Protein AF-A0A4U6M1U7-F1 (afdb_monomer)

Foldseek 3Di:
DDDDDDDDDDDDDDDDDDDDDDDDDDDDDDDPDDDDDDPDDDDDDDDDDDDDDDDDDDDDDDDDDDPDPDDDDDDDDDDPPDPDDDDPPPPDDFDWDPPDPPDIDTPPDDVCVVPVLQDWDWDAQDADPVHNFQFLLNVLQRLCPPSPAEADDQPDPVSVCNRRHTFDPCLNGDDTDRSLVNNDVSSDPQWDWDADPVRRYIYIDGDDPPDD

Secondary structure (DSSP, 8-state):
-------------PPPPP----------------------PPP----------------------------------PPP---------PPPPPPEEEEETTEEEE-SPPHHHH-GGGSEE----PPBTTB---BHHHHHHHHHTTTT-EEPP--SHHHHHHHHSBPPGGGTT--SEEHHHHHHHHH-TTEEEEEETTTTEEEEEEPP----

Radius of gyration: 31.39 Å; Cα contacts (8 Å, |Δi|>4): 159; chains: 1; bounding box: 65×72×81 Å

Mean predicted aligned error: 19.96 Å

pLDDT: mean 71.85, std 22.91, range [35.31, 97.75]

Solvent-accessible surface area (backbone atoms only — not comparable to full-atom values): 14831 Å² total; per-residue (Å²): 133,90,80,91,80,80,86,79,85,82,85,82,81,80,83,86,80,87,84,90,85,84,91,83,90,87,81,92,78,91,74,90,76,83,80,82,79,80,84,80,76,89,77,86,80,82,84,78,82,83,77,85,73,89,76,88,87,80,91,78,89,80,88,76,90,75,84,79,80,78,80,81,78,75,85,72,84,73,76,77,83,71,85,73,70,89,66,82,76,73,79,74,84,78,56,66,44,76,82,47,102,87,38,76,44,70,69,69,80,54,67,45,76,79,38,53,53,63,33,72,52,64,62,74,67,78,76,44,97,90,44,85,70,55,27,34,41,57,50,49,54,60,68,33,58,93,60,79,47,44,73,54,80,66,83,48,71,68,47,43,50,55,33,64,33,74,51,58,75,79,66,36,62,43,67,78,34,32,39,54,55,49,48,37,61,71,54,36,83,67,32,37,75,46,75,41,81,88,81,31,27,42,41,75,43,77,36,82,81,76,86,125

Sequence (212 aa):
MHGNRKICVTLSVFAIRRMSGHLSVAGEFQFTAAFIVVFSHPVPVLICRRRVFMTPFNIWPVAAVLLLSACISKPQPVPAVTTASAASATPAPTEVVHTARYTLVSLTPEDTLRYPLRQITSHNLVISKKTPVITRGDALHTWLSGTGYGLCLPVTDDMRQFMGSPLPDNQRSSGPLRISDALQLIAGSAWQMSTDEVTRTVCFQHSPQTLS

Structure (mmCIF, N/CA/C/O backbone):
data_AF-A0A4U6M1U7-F1
#
_entry.id   AF-A0A4U6M1U7-F1
#
loop_
_atom_site.group_PDB
_atom_site.id
_atom_site.type_symbol
_atom_site.label_atom_id
_atom_site.label_alt_id
_atom_site.label_comp_id
_atom_site.label_asym_id
_atom_site.label_entity_id
_atom_site.label_seq_id
_atom_site.pdbx_PDB_ins_code
_atom_site.Cartn_x
_atom_site.Cartn_y
_atom_site.Cartn_z
_atom_site.occupancy
_atom_site.B_iso_or_equiv
_atom_site.auth_seq_id
_atom_site.auth_comp_id
_atom_site.auth_asym_id
_atom_site.auth_atom_id
_atom_site.pdbx_PDB_model_num
ATOM 1 N N . MET A 1 1 ? 0.673 48.265 -38.100 1.00 37.69 1 MET A N 1
ATOM 2 C CA . MET A 1 1 ? 0.354 47.121 -38.979 1.00 37.69 1 MET A CA 1
ATOM 3 C C . MET A 1 1 ? 0.898 45.847 -38.351 1.00 37.69 1 MET A C 1
ATOM 5 O O . MET A 1 1 ? 2.046 45.876 -37.945 1.00 37.69 1 MET A O 1
ATOM 9 N N . HIS A 1 2 ? 0.079 44.785 -38.322 1.00 36.16 2 HIS A N 1
ATOM 10 C CA . HIS A 1 2 ? 0.409 43.383 -37.988 1.00 36.16 2 HIS A CA 1
ATOM 11 C C . HIS A 1 2 ? 0.870 43.102 -36.540 1.00 36.16 2 HIS A C 1
ATOM 13 O O . HIS A 1 2 ? 1.875 43.616 -36.089 1.00 36.16 2 HIS A O 1
ATOM 19 N N . GLY A 1 3 ? 0.230 42.259 -35.732 1.00 37.88 3 GLY A N 1
ATOM 20 C CA . GLY A 1 3 ? -0.853 41.306 -35.962 1.00 37.88 3 GLY A CA 1
ATOM 21 C C . GLY A 1 3 ? -0.784 40.249 -34.854 1.00 37.88 3 GLY A C 1
ATOM 22 O O . GLY A 1 3 ? 0.033 39.336 -34.924 1.00 37.88 3 GLY A O 1
ATOM 23 N N . ASN A 1 4 ? -1.616 40.386 -33.818 1.00 43.50 4 ASN A N 1
ATOM 24 C CA . ASN A 1 4 ? -1.740 39.407 -32.734 1.00 43.50 4 ASN A CA 1
ATOM 25 C C . ASN A 1 4 ? -2.396 38.126 -33.269 1.00 43.50 4 ASN A C 1
ATOM 27 O O . ASN A 1 4 ? -3.613 38.081 -33.441 1.00 43.50 4 ASN A O 1
ATOM 31 N N . ARG A 1 5 ? -1.613 37.068 -33.500 1.00 45.19 5 ARG A N 1
ATOM 32 C CA . ARG A 1 5 ? -2.159 35.731 -33.774 1.00 45.19 5 ARG A CA 1
ATOM 33 C C . ARG A 1 5 ? -2.336 34.977 -32.458 1.00 45.19 5 ARG A C 1
ATOM 35 O O . ARG A 1 5 ? -1.379 34.454 -31.899 1.00 45.19 5 ARG A O 1
ATOM 42 N N . LYS A 1 6 ? -3.573 34.918 -31.959 1.00 42.50 6 LYS A N 1
ATOM 43 C CA . LYS A 1 6 ? -3.980 33.918 -30.964 1.00 42.50 6 LYS A CA 1
ATOM 44 C C . LYS A 1 6 ? -4.277 32.619 -31.715 1.00 42.50 6 LYS A C 1
ATOM 46 O O . LYS A 1 6 ? -5.198 32.580 -32.523 1.00 42.50 6 LYS A O 1
ATOM 51 N N . ILE A 1 7 ? -3.485 31.581 -31.468 1.00 48.44 7 ILE A N 1
ATOM 52 C CA . ILE A 1 7 ? -3.731 30.232 -31.987 1.00 48.44 7 ILE A CA 1
ATOM 53 C C . ILE A 1 7 ? -4.819 29.608 -31.105 1.00 48.44 7 ILE A C 1
ATOM 55 O O . ILE A 1 7 ? -4.573 29.308 -29.939 1.00 48.44 7 ILE A O 1
ATOM 59 N N . CYS A 1 8 ? -6.033 29.466 -31.640 1.00 39.81 8 CYS A N 1
ATOM 60 C CA . CYS A 1 8 ? -7.061 28.597 -31.068 1.00 39.81 8 CYS A CA 1
ATOM 61 C C . CYS A 1 8 ? -6.880 27.201 -31.666 1.00 39.81 8 CYS A C 1
ATOM 63 O O . CYS A 1 8 ? -6.931 27.050 -32.885 1.00 39.81 8 CYS A O 1
ATOM 65 N N . VAL A 1 9 ? -6.667 26.191 -30.825 1.00 43.03 9 VAL A N 1
ATOM 66 C CA . VAL A 1 9 ? -6.718 24.787 -31.247 1.00 43.03 9 VAL A CA 1
ATOM 67 C C . VAL A 1 9 ? -8.138 24.292 -30.998 1.00 43.03 9 VAL A C 1
ATOM 69 O O . VAL A 1 9 ? -8.570 24.166 -29.854 1.00 43.03 9 VAL A O 1
ATOM 72 N N . THR A 1 10 ? -8.875 24.055 -32.076 1.00 44.66 10 THR A N 1
ATOM 73 C CA . THR A 1 10 ? -10.219 23.474 -32.047 1.00 44.66 10 THR A CA 1
ATOM 74 C C . THR A 1 10 ? -10.098 21.966 -31.833 1.00 44.66 10 THR A C 1
ATOM 76 O O . THR A 1 10 ? -9.643 21.255 -32.728 1.00 44.66 10 THR A O 1
ATOM 79 N N . LEU A 1 11 ? -10.495 21.454 -30.665 1.00 39.56 11 LEU A N 1
ATOM 80 C CA . LEU A 1 11 ? -10.655 20.010 -30.478 1.00 39.56 11 LEU A CA 1
ATOM 81 C C . LEU A 1 11 ? -11.957 19.569 -31.163 1.00 39.56 11 LEU A C 1
ATOM 83 O O . LEU A 1 11 ? -13.048 19.918 -30.718 1.00 39.56 11 LEU A O 1
ATOM 87 N N . SER A 1 12 ? -11.842 18.808 -32.250 1.00 43.47 12 SER A N 1
ATOM 88 C CA . SER A 1 12 ? -12.984 18.125 -32.864 1.00 43.47 12 SER A CA 1
ATOM 89 C C . SER A 1 12 ? -13.213 16.801 -32.141 1.00 43.47 12 SER A C 1
ATOM 91 O O . SER A 1 12 ? -12.383 15.898 -32.230 1.00 43.47 12 SER A O 1
ATOM 93 N N . VAL A 1 13 ? -14.328 16.669 -31.422 1.00 47.25 13 VAL A N 1
ATOM 94 C CA . VAL A 1 13 ? -14.789 15.368 -30.921 1.00 47.25 13 VAL A CA 1
ATOM 95 C C . VAL A 1 13 ? -15.585 14.701 -32.040 1.00 47.25 13 VAL A C 1
ATOM 97 O O . VAL A 1 13 ? -16.637 15.194 -32.443 1.00 47.25 13 VAL A O 1
ATOM 100 N N . PHE A 1 14 ? -15.064 13.595 -32.569 1.00 38.62 14 PHE A N 1
ATOM 101 C CA . PHE A 1 14 ? -15.763 12.763 -33.545 1.00 38.62 14 PHE A CA 1
ATOM 102 C C . PHE A 1 14 ? -16.970 12.079 -32.888 1.00 38.62 14 PHE A C 1
ATOM 104 O O . PHE A 1 14 ? -16.829 11.334 -31.919 1.00 38.62 14 PHE A O 1
ATOM 111 N N . ALA A 1 15 ? -18.158 12.305 -33.449 1.00 42.59 15 ALA A N 1
ATOM 112 C CA . ALA A 1 15 ? -19.342 11.506 -33.170 1.00 42.59 15 ALA A CA 1
ATOM 113 C C . ALA A 1 15 ? -19.156 10.082 -33.728 1.00 42.59 15 ALA A C 1
ATOM 115 O O . ALA A 1 15 ? -18.825 9.902 -34.902 1.00 42.59 15 ALA A O 1
ATOM 116 N N . ILE A 1 16 ? -19.385 9.067 -32.891 1.00 45.12 16 ILE A N 1
ATOM 117 C CA . ILE A 1 16 ? -19.352 7.651 -33.279 1.00 45.12 16 ILE A CA 1
ATOM 118 C C . ILE A 1 16 ? -20.638 7.318 -34.043 1.00 45.12 16 ILE A C 1
ATOM 120 O O . ILE A 1 16 ? -21.748 7.521 -33.548 1.00 45.12 16 ILE A O 1
ATOM 124 N N . ARG A 1 17 ? -20.479 6.804 -35.268 1.00 40.72 17 ARG A N 1
ATOM 125 C CA . ARG A 1 17 ? -21.572 6.371 -36.143 1.00 40.72 17 ARG A CA 1
ATOM 126 C C . ARG A 1 17 ? -22.004 4.933 -35.821 1.00 40.72 17 ARG A C 1
ATOM 128 O O . ARG A 1 17 ? -21.192 4.039 -35.626 1.00 40.72 17 ARG A O 1
ATOM 135 N N . ARG A 1 18 ? -23.326 4.785 -35.804 1.00 48.03 18 ARG A N 1
ATOM 136 C CA . ARG A 1 18 ? -24.218 3.620 -35.652 1.00 48.03 18 ARG A CA 1
ATOM 137 C C . ARG A 1 18 ? -23.941 2.459 -36.630 1.00 48.03 18 ARG A C 1
ATOM 139 O O . ARG A 1 18 ? -23.650 2.752 -37.784 1.00 48.03 18 ARG A O 1
ATOM 146 N N . MET A 1 19 ? -24.195 1.208 -36.207 1.00 38.94 19 MET A N 1
ATOM 147 C CA . MET A 1 19 ? -25.003 0.141 -36.876 1.00 38.94 19 MET A CA 1
ATOM 148 C C . MET A 1 19 ? -24.714 -1.233 -36.221 1.00 38.94 19 MET A C 1
ATOM 150 O O . MET A 1 19 ? -23.563 -1.627 -36.115 1.00 38.94 19 MET A O 1
ATOM 154 N N . SER A 1 20 ? -25.686 -1.842 -35.528 1.00 49.91 20 SER A N 1
ATOM 155 C CA . SER A 1 20 ? -26.674 -2.849 -36.000 1.00 49.91 20 SER A CA 1
ATOM 156 C C . SER A 1 20 ? -26.146 -4.293 -36.022 1.00 49.91 20 SER A C 1
ATOM 158 O O . SER A 1 20 ? -25.263 -4.610 -36.808 1.00 49.91 20 SER A O 1
ATOM 160 N N . GLY A 1 21 ? -26.753 -5.177 -35.214 1.00 41.03 21 GLY A N 1
ATOM 161 C CA . GLY A 1 21 ? -26.448 -6.614 -35.190 1.00 41.03 21 GLY A CA 1
ATOM 162 C C . GLY A 1 21 ? -27.299 -7.433 -34.207 1.00 41.03 21 GLY A C 1
ATOM 163 O O . GLY A 1 21 ? -26.895 -7.644 -33.075 1.00 41.03 21 GLY A O 1
ATOM 164 N N . HIS A 1 22 ? -28.483 -7.815 -34.690 1.00 41.66 22 HIS A N 1
ATOM 165 C CA . HIS A 1 22 ? -29.437 -8.887 -34.345 1.00 41.66 22 HIS A CA 1
ATOM 166 C C . HIS A 1 22 ? -29.507 -9.546 -32.943 1.00 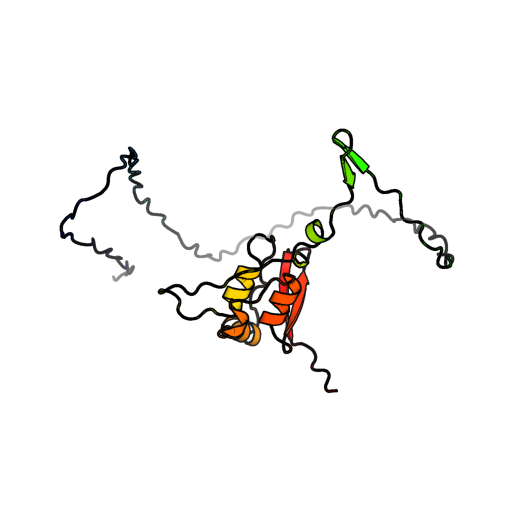41.66 22 HIS A C 1
ATOM 168 O O . HIS A 1 22 ? -28.591 -10.201 -32.456 1.00 41.66 22 HIS A O 1
ATOM 174 N N . LEU A 1 23 ? -30.727 -9.475 -32.404 1.00 40.66 23 LEU A N 1
ATOM 175 C CA . LEU A 1 23 ? -31.303 -10.187 -31.265 1.00 40.66 23 LEU A CA 1
ATOM 176 C C . LEU A 1 23 ? -31.302 -11.717 -31.491 1.00 40.66 23 LEU A C 1
ATOM 178 O O . LEU A 1 23 ? -31.701 -12.173 -32.561 1.00 40.66 23 LEU A O 1
ATOM 182 N N . SER A 1 24 ? -30.961 -12.516 -30.477 1.00 35.31 24 SER A N 1
ATOM 183 C CA . SER A 1 24 ? -31.464 -13.892 -30.359 1.00 35.31 24 SER A CA 1
ATOM 184 C C . SER A 1 24 ? -31.991 -14.100 -28.946 1.00 35.31 24 SER A C 1
ATOM 186 O O . SER A 1 24 ? -31.292 -13.884 -27.960 1.00 35.31 24 SER A O 1
ATOM 188 N N . VAL A 1 25 ? -33.273 -14.436 -28.900 1.00 45.28 25 VAL A N 1
ATOM 189 C CA . VAL A 1 25 ? -34.158 -14.497 -27.740 1.00 45.28 25 VAL A CA 1
ATOM 190 C C . VAL A 1 25 ? -34.050 -15.866 -27.076 1.00 45.28 25 VAL A C 1
ATOM 192 O O . VAL A 1 25 ? -34.165 -16.867 -27.776 1.00 45.28 25 VAL A O 1
ATOM 195 N N . ALA A 1 26 ? -33.912 -15.905 -25.748 1.00 39.94 26 ALA A N 1
ATOM 196 C CA . ALA A 1 26 ? -34.582 -16.875 -24.872 1.00 39.94 26 ALA A CA 1
ATOM 197 C C . ALA A 1 26 ? -34.307 -16.525 -23.399 1.00 39.94 26 ALA A C 1
ATOM 199 O O . ALA A 1 26 ? -33.157 -16.540 -22.970 1.00 39.94 26 ALA A O 1
ATOM 200 N N . GLY A 1 27 ? -35.363 -16.248 -22.629 1.00 36.53 27 GLY A N 1
ATOM 201 C CA . GLY A 1 27 ? -35.314 -16.251 -21.163 1.00 36.53 27 GLY A CA 1
ATOM 202 C C . GLY A 1 27 ? -35.850 -14.980 -20.514 1.00 36.53 27 GLY A C 1
ATOM 203 O O . GLY A 1 27 ? -35.153 -13.974 -20.442 1.00 36.53 27 GLY A O 1
ATOM 204 N N . GLU A 1 28 ? -37.099 -15.052 -20.056 1.00 43.22 28 GLU A N 1
ATOM 205 C CA . GLU A 1 28 ? -37.799 -14.082 -19.207 1.00 43.22 28 GLU A CA 1
ATOM 206 C C . GLU A 1 28 ? -36.955 -13.577 -18.030 1.00 43.22 28 GLU A C 1
ATOM 208 O O . GLU A 1 28 ? -36.306 -14.374 -17.371 1.00 43.22 28 GLU A O 1
ATOM 213 N N . PHE A 1 29 ? -37.018 -12.271 -17.747 1.00 38.72 29 PHE A N 1
ATOM 214 C CA . PHE A 1 29 ? -37.286 -11.678 -16.424 1.00 38.72 29 PHE A CA 1
ATOM 215 C C . PHE A 1 29 ? -37.306 -10.146 -16.602 1.00 38.72 29 PHE A C 1
ATOM 217 O O . PHE A 1 29 ? -36.275 -9.495 -16.765 1.00 38.72 29 PHE A O 1
ATOM 224 N N . GLN A 1 30 ? -38.508 -9.562 -16.655 1.00 35.88 30 GLN A N 1
ATOM 225 C CA . GLN A 1 30 ? -38.729 -8.120 -16.812 1.00 35.88 30 GLN A CA 1
ATOM 226 C C . GLN A 1 30 ? -38.406 -7.385 -15.499 1.00 35.88 30 GLN A C 1
ATOM 228 O O . GLN A 1 30 ? -39.211 -7.377 -14.573 1.00 35.88 30 GLN A O 1
ATOM 233 N N . PHE A 1 31 ? -37.240 -6.737 -15.429 1.00 38.41 31 PHE A N 1
ATOM 234 C CA . PHE A 1 31 ? -37.014 -5.599 -14.534 1.00 38.41 31 PHE A CA 1
ATOM 235 C C . PHE A 1 31 ? -37.296 -4.313 -15.318 1.00 38.41 31 PHE A C 1
ATOM 237 O O . PHE A 1 31 ? -36.573 -3.968 -16.254 1.00 38.41 31 PHE A O 1
ATOM 244 N N . THR A 1 32 ? -38.349 -3.595 -14.935 1.00 45.81 32 THR A N 1
ATOM 245 C CA . THR A 1 32 ? -38.676 -2.265 -15.458 1.00 45.81 32 THR A CA 1
ATOM 246 C C . THR A 1 32 ? -37.622 -1.261 -14.982 1.00 45.81 32 THR A C 1
ATOM 248 O O . THR A 1 32 ? -37.738 -0.685 -13.904 1.00 45.81 32 THR A O 1
ATOM 251 N N . ALA A 1 33 ? -36.565 -1.057 -15.767 1.00 46.16 33 ALA A N 1
ATOM 252 C CA . ALA A 1 33 ? -35.579 -0.009 -15.525 1.00 46.16 33 ALA A CA 1
ATOM 253 C C . ALA A 1 33 ? -36.021 1.287 -16.224 1.00 46.16 33 ALA A C 1
ATOM 255 O O . ALA A 1 33 ? -35.925 1.424 -17.444 1.00 46.16 33 ALA A O 1
ATOM 256 N N . ALA A 1 34 ? -36.516 2.248 -15.443 1.00 47.00 34 ALA A N 1
ATOM 257 C CA . ALA A 1 34 ? -36.721 3.618 -15.895 1.00 47.00 34 ALA A CA 1
ATOM 258 C C . ALA A 1 34 ? -35.352 4.276 -16.150 1.00 47.00 34 ALA A C 1
ATOM 260 O O . ALA A 1 34 ? -34.622 4.610 -15.218 1.00 47.00 34 ALA A O 1
ATOM 261 N N . PHE A 1 35 ? -34.984 4.445 -17.420 1.00 39.03 35 PHE A N 1
ATOM 262 C CA . PHE A 1 35 ? -33.791 5.191 -17.815 1.00 39.03 35 PHE A CA 1
ATOM 263 C C . PHE A 1 35 ? -34.044 6.696 -17.650 1.00 39.03 35 PHE A C 1
ATOM 265 O O . PHE A 1 35 ? -34.686 7.323 -18.490 1.00 39.03 35 PHE A O 1
ATOM 272 N N . ILE A 1 36 ? -33.521 7.292 -16.578 1.00 47.19 36 ILE A N 1
ATOM 273 C CA . ILE A 1 36 ? -33.416 8.751 -16.456 1.00 47.19 36 ILE A CA 1
ATOM 274 C C . ILE A 1 36 ? -32.217 9.197 -17.300 1.00 47.19 36 ILE A C 1
ATOM 276 O O . ILE A 1 36 ? -31.062 9.016 -16.916 1.00 47.19 36 ILE A O 1
ATOM 280 N N . VAL A 1 37 ? -32.486 9.768 -18.474 1.00 44.97 37 VAL A N 1
ATOM 281 C CA . VAL A 1 37 ? -31.462 10.381 -19.330 1.00 44.97 37 VAL A CA 1
ATOM 282 C C . VAL A 1 37 ? -31.205 11.805 -18.832 1.00 44.97 37 VAL A C 1
ATOM 284 O O . VAL A 1 37 ? -31.955 12.726 -19.146 1.00 44.97 37 VAL A O 1
ATOM 287 N N . VAL A 1 38 ? -30.146 12.003 -18.044 1.00 49.59 38 VAL A N 1
ATOM 288 C CA . VAL A 1 38 ? -29.687 13.342 -17.642 1.00 49.59 38 VAL A CA 1
ATOM 289 C C . VAL A 1 38 ? -28.834 13.929 -18.771 1.00 49.59 38 VAL A C 1
ATOM 291 O O . VAL A 1 38 ? -27.668 13.581 -18.943 1.00 49.59 38 VAL A O 1
ATOM 294 N N . PHE A 1 39 ? -29.429 14.820 -19.567 1.00 43.19 39 PHE A N 1
ATOM 295 C CA . PHE A 1 39 ? -28.738 15.629 -20.577 1.00 43.19 39 PHE A CA 1
ATOM 296 C C . PHE A 1 39 ? -27.915 16.741 -19.893 1.00 43.19 39 PHE A C 1
ATOM 298 O O . PHE A 1 39 ? -28.368 17.878 -19.739 1.00 43.19 39 PHE A O 1
ATOM 305 N N . SER A 1 40 ? -26.688 16.427 -19.468 1.00 43.53 40 SER A N 1
ATOM 306 C CA . SER A 1 40 ? -25.722 17.444 -19.032 1.00 43.53 40 SER A CA 1
ATOM 307 C C . SER A 1 40 ? -25.195 18.221 -20.238 1.00 43.53 40 SER A C 1
ATOM 309 O O . SER A 1 40 ? -24.407 17.717 -21.035 1.00 43.53 40 SER A O 1
ATOM 311 N N . HIS A 1 41 ? -25.638 19.469 -20.364 1.00 47.19 41 HIS A N 1
ATOM 312 C CA . HIS A 1 41 ? -25.086 20.435 -21.309 1.00 47.19 41 HIS A CA 1
ATOM 313 C C . HIS A 1 41 ? -23.648 20.817 -20.896 1.00 47.19 41 HIS A C 1
ATOM 315 O O . HIS A 1 41 ? -23.401 21.027 -19.705 1.00 47.19 41 HIS A O 1
ATOM 321 N N . PRO A 1 42 ? -22.689 20.939 -21.833 1.00 45.97 42 PRO A N 1
ATOM 322 C CA . PRO A 1 42 ? -21.329 21.362 -21.516 1.00 45.97 42 PRO A CA 1
ATOM 323 C C . PRO A 1 42 ? -21.270 22.877 -21.275 1.00 45.97 42 PRO A C 1
ATOM 325 O O . PRO A 1 42 ? -21.557 23.674 -22.167 1.00 45.97 42 PRO A O 1
ATOM 328 N N . VAL A 1 43 ? -20.860 23.279 -20.072 1.00 50.81 43 VAL A N 1
ATOM 329 C CA . VAL A 1 43 ? -20.542 24.674 -19.730 1.00 50.81 43 VAL A CA 1
ATOM 330 C C . VAL A 1 43 ? -19.054 24.925 -20.024 1.00 50.81 43 VAL A C 1
ATOM 332 O O . VAL A 1 43 ? -18.211 24.198 -19.493 1.00 50.81 43 VAL A O 1
ATOM 335 N N . PRO A 1 44 ? -18.681 25.919 -20.850 1.00 45.34 44 PRO A N 1
ATOM 336 C CA . PRO A 1 44 ? -17.280 26.212 -21.134 1.00 45.34 44 PRO A CA 1
ATOM 337 C C . PRO A 1 44 ? -16.649 27.012 -19.985 1.00 45.34 44 PRO A C 1
ATOM 339 O O . PRO A 1 44 ? -16.981 28.173 -19.755 1.00 45.34 44 PRO A O 1
ATOM 342 N N . VAL A 1 45 ? -15.700 26.402 -19.273 1.00 47.38 45 VAL A N 1
ATOM 343 C CA . VAL A 1 45 ? -14.884 27.076 -18.252 1.00 47.38 45 VAL A CA 1
ATOM 344 C C . VAL A 1 45 ? -13.680 27.735 -18.934 1.00 47.38 45 VAL A C 1
ATOM 346 O O . VAL A 1 45 ? -12.735 27.060 -19.342 1.00 47.38 45 VAL A O 1
ATOM 349 N N . LEU A 1 46 ? -13.697 29.065 -19.067 1.00 44.25 46 LEU A N 1
ATOM 350 C CA . LEU A 1 46 ? -12.517 29.843 -19.458 1.00 44.25 46 LEU A CA 1
ATOM 351 C C . LEU A 1 46 ? -11.543 29.944 -18.275 1.00 44.25 46 LEU A C 1
ATOM 353 O O . LEU A 1 46 ? -11.780 30.686 -17.324 1.00 44.25 46 LEU A O 1
ATOM 357 N N . ILE A 1 47 ? -10.405 29.254 -18.356 1.00 49.25 47 ILE A N 1
ATOM 358 C CA . ILE A 1 47 ? -9.290 29.442 -17.420 1.00 49.25 47 ILE A CA 1
ATOM 359 C C . ILE A 1 47 ? -8.427 30.606 -17.926 1.00 49.25 47 ILE A C 1
ATOM 361 O O . ILE A 1 47 ? -7.633 30.469 -18.858 1.00 49.25 47 ILE A O 1
ATOM 365 N N . CYS A 1 48 ? -8.586 31.777 -17.309 1.00 38.78 48 CYS A N 1
ATOM 366 C CA . CYS A 1 48 ? -7.773 32.960 -17.575 1.00 38.78 48 CYS A CA 1
ATOM 367 C C . CYS A 1 48 ? -6.455 32.870 -16.779 1.00 38.78 48 CYS A C 1
ATOM 369 O O . CYS A 1 48 ? -6.441 33.022 -15.557 1.00 38.78 48 CYS A O 1
ATOM 371 N N . ARG A 1 49 ? -5.329 32.594 -17.454 1.00 42.25 49 ARG A N 1
ATOM 372 C CA . ARG A 1 49 ? -3.988 32.612 -16.839 1.00 42.25 49 ARG A CA 1
ATOM 373 C C . ARG A 1 49 ? -3.626 34.041 -16.414 1.00 42.25 49 ARG A C 1
ATOM 375 O O . ARG A 1 49 ? -3.435 34.922 -17.251 1.00 42.25 49 ARG A O 1
ATOM 382 N N . ARG A 1 50 ? -3.495 34.246 -15.103 1.00 39.34 50 ARG A N 1
ATOM 383 C CA . ARG A 1 50 ? -3.091 35.499 -14.453 1.00 39.34 50 ARG A CA 1
ATOM 384 C C . ARG A 1 50 ? -1.631 35.819 -14.803 1.00 39.34 50 ARG A C 1
ATOM 386 O O . ARG A 1 50 ? -0.709 35.169 -14.320 1.00 39.34 50 ARG A O 1
ATOM 393 N N . ARG A 1 51 ? -1.421 36.807 -15.675 1.00 43.81 51 ARG A N 1
ATOM 394 C CA . ARG A 1 51 ? -0.110 37.405 -15.962 1.00 43.81 51 ARG A CA 1
ATOM 395 C C . ARG A 1 51 ? 0.181 38.406 -14.839 1.00 43.81 51 ARG A C 1
ATOM 397 O O . ARG A 1 51 ? -0.473 39.440 -14.768 1.00 43.81 51 ARG A O 1
ATOM 404 N N . VAL A 1 52 ? 1.096 38.062 -13.931 1.00 43.50 52 VAL A N 1
ATOM 405 C CA . VAL A 1 52 ? 1.553 38.963 -12.862 1.00 43.50 52 VAL A CA 1
ATOM 406 C C . VAL A 1 52 ? 2.339 40.092 -13.519 1.00 43.50 52 VAL A C 1
ATOM 408 O O . VAL A 1 52 ? 3.402 39.873 -14.094 1.00 43.50 52 VAL A O 1
ATOM 411 N N . PHE A 1 53 ? 1.748 41.282 -13.505 1.00 40.56 53 PHE A N 1
ATOM 412 C CA . PHE A 1 53 ? 2.352 42.516 -13.976 1.00 40.56 53 PHE A CA 1
ATOM 413 C C . PHE A 1 53 ? 3.012 43.184 -12.769 1.00 40.56 53 PHE A C 1
ATOM 415 O O . PHE A 1 53 ? 2.343 43.469 -11.776 1.00 40.56 53 PHE A O 1
ATOM 422 N N . MET A 1 54 ? 4.329 43.375 -12.844 1.00 44.66 54 MET A N 1
ATOM 423 C CA . MET A 1 54 ? 5.070 44.258 -11.948 1.00 44.66 54 MET A CA 1
ATOM 424 C C . MET A 1 54 ? 4.512 45.676 -12.074 1.00 44.66 54 MET A C 1
ATOM 426 O O . MET A 1 54 ? 4.450 46.217 -13.176 1.00 44.66 54 MET A O 1
ATOM 430 N N . THR A 1 55 ? 4.200 46.299 -10.945 1.00 47.75 55 THR A N 1
ATOM 431 C CA . THR A 1 55 ? 4.159 47.758 -10.823 1.00 47.75 55 THR A CA 1
ATOM 432 C C . THR A 1 55 ? 4.814 48.153 -9.499 1.00 47.75 55 THR A C 1
ATOM 434 O O . THR A 1 55 ? 4.421 47.614 -8.463 1.00 47.75 55 THR A O 1
ATOM 437 N N . PRO A 1 56 ? 5.803 49.062 -9.504 1.00 54.47 56 PRO A N 1
ATOM 438 C CA . PRO A 1 56 ? 6.311 49.698 -8.294 1.00 54.47 56 PRO A CA 1
ATOM 439 C C . PRO A 1 56 ? 5.365 50.844 -7.908 1.00 54.47 56 PRO A C 1
ATOM 441 O O . PRO A 1 56 ? 4.778 51.425 -8.813 1.00 54.47 56 PRO A O 1
ATOM 444 N N . PHE A 1 57 ? 5.206 51.167 -6.618 1.00 41.31 57 PHE A N 1
ATOM 445 C CA . PHE A 1 57 ? 5.052 52.543 -6.103 1.00 41.31 57 PHE A CA 1
ATOM 446 C C . PHE A 1 57 ? 4.734 52.576 -4.589 1.00 41.31 57 PHE A C 1
ATOM 448 O O . PHE A 1 57 ? 3.851 51.874 -4.109 1.00 41.31 57 PHE A O 1
ATOM 455 N N . ASN A 1 58 ? 5.425 53.500 -3.913 1.00 42.75 58 ASN A N 1
ATOM 456 C CA . ASN A 1 58 ? 5.093 54.233 -2.683 1.00 42.75 58 ASN A CA 1
ATOM 457 C C . ASN A 1 58 ? 5.167 53.594 -1.280 1.00 42.75 58 ASN A C 1
ATOM 459 O O . ASN A 1 58 ? 4.213 53.086 -0.705 1.00 42.75 58 ASN A O 1
ATOM 463 N N . ILE A 1 59 ? 6.350 53.826 -0.709 1.00 51.12 59 ILE A N 1
ATOM 464 C CA . ILE A 1 59 ? 6.678 54.367 0.621 1.00 51.12 59 ILE A CA 1
ATOM 465 C C . ILE A 1 59 ? 5.542 55.172 1.297 1.00 51.12 59 ILE A C 1
ATOM 467 O O . ILE A 1 59 ? 5.165 56.231 0.801 1.00 51.12 59 ILE A O 1
ATOM 471 N N . TRP A 1 60 ? 5.133 54.752 2.503 1.00 36.69 60 TRP A N 1
ATOM 472 C CA . TRP A 1 60 ? 5.052 55.611 3.701 1.00 36.69 60 TRP A CA 1
ATOM 473 C C . TRP A 1 60 ? 5.086 54.732 4.975 1.00 36.69 60 TRP A C 1
ATOM 475 O O . TRP A 1 60 ? 4.435 53.685 4.982 1.00 36.69 60 TRP A O 1
ATOM 485 N N . PRO A 1 61 ? 5.845 55.080 6.038 1.00 54.91 61 PRO A N 1
ATOM 486 C CA . PRO A 1 61 ? 5.948 54.266 7.239 1.00 54.91 61 PRO A CA 1
ATOM 487 C C . PRO A 1 61 ? 4.884 54.702 8.249 1.00 54.91 61 PRO A C 1
ATOM 489 O O . PRO A 1 61 ? 4.890 55.837 8.721 1.00 54.91 61 PRO A O 1
ATOM 492 N N . VAL A 1 62 ? 3.987 53.792 8.619 1.00 58.47 62 VAL A N 1
ATOM 493 C CA . VAL A 1 62 ? 3.141 53.979 9.801 1.00 58.47 62 VAL A CA 1
ATOM 494 C C . VAL A 1 62 ? 3.800 53.233 10.949 1.00 58.47 62 VAL A C 1
ATOM 496 O O . VAL A 1 62 ? 3.857 52.005 10.974 1.00 58.47 62 VAL A O 1
ATOM 499 N N . ALA A 1 63 ? 4.346 54.016 11.874 1.00 54.44 63 ALA A N 1
ATOM 500 C CA . ALA A 1 63 ? 4.839 53.561 13.158 1.00 54.44 63 ALA A CA 1
ATOM 501 C C . ALA A 1 63 ? 3.704 52.870 13.928 1.00 54.44 63 ALA A C 1
ATOM 503 O O . ALA A 1 63 ? 2.760 53.518 14.375 1.00 54.44 63 ALA A O 1
ATOM 504 N N . ALA A 1 64 ? 3.808 51.553 14.089 1.00 55.62 64 ALA A N 1
ATOM 505 C CA . ALA A 1 64 ? 2.997 50.790 15.023 1.00 55.62 64 ALA A CA 1
ATOM 506 C C . ALA A 1 64 ? 3.866 50.456 16.238 1.00 55.62 64 ALA A C 1
ATOM 508 O O . ALA A 1 64 ? 4.707 49.559 16.209 1.00 55.62 64 ALA A O 1
ATOM 509 N N . VAL A 1 65 ? 3.675 51.234 17.301 1.00 59.22 65 VAL A N 1
ATOM 510 C CA . VAL A 1 65 ? 4.166 50.939 18.646 1.00 59.22 65 VAL A CA 1
ATOM 511 C C . VAL A 1 65 ? 3.455 49.671 19.124 1.00 59.22 65 VAL A C 1
ATOM 513 O O . VAL A 1 65 ? 2.255 49.695 19.385 1.00 59.22 65 VAL A O 1
ATOM 516 N N . LEU A 1 66 ? 4.186 48.560 19.223 1.00 53.97 66 LEU A N 1
ATOM 517 C CA . LEU A 1 66 ? 3.733 47.339 19.887 1.00 53.97 66 LEU A CA 1
ATOM 518 C C . LEU A 1 66 ? 4.511 47.190 21.195 1.00 53.97 66 LEU A C 1
ATOM 520 O O . LEU A 1 66 ? 5.696 46.861 21.206 1.00 53.97 66 LEU A O 1
ATOM 524 N N . LEU A 1 67 ? 3.825 47.465 22.303 1.00 53.25 67 LEU A N 1
ATOM 525 C CA . LEU A 1 67 ? 4.273 47.133 23.650 1.00 53.25 67 LEU A CA 1
ATOM 526 C C . LEU A 1 67 ? 4.334 45.605 23.771 1.00 53.25 67 LEU A C 1
ATOM 528 O O . LEU A 1 67 ? 3.302 44.945 23.881 1.00 53.25 67 LEU A O 1
ATOM 532 N N . LEU A 1 68 ? 5.539 45.034 23.741 1.00 51.94 68 LEU A N 1
ATOM 533 C CA . LEU A 1 68 ? 5.749 43.640 24.117 1.00 51.94 68 LEU A CA 1
ATOM 534 C C . LEU A 1 68 ? 5.647 43.520 25.642 1.00 51.94 68 LEU A C 1
ATOM 536 O O . LEU A 1 68 ? 6.592 43.823 26.369 1.00 51.94 68 LEU A O 1
ATOM 540 N N . SER A 1 69 ? 4.501 43.054 26.133 1.00 54.75 69 SER A N 1
ATOM 541 C CA . SER A 1 69 ? 4.395 42.483 27.473 1.00 54.75 69 SER A CA 1
ATOM 542 C C . SER A 1 69 ? 5.081 41.114 27.471 1.00 54.75 69 SER A C 1
ATOM 544 O O . SER A 1 69 ? 4.537 40.136 26.958 1.00 54.75 69 SER A O 1
ATOM 546 N N . ALA A 1 70 ? 6.292 41.040 28.016 1.00 45.25 70 ALA A N 1
ATOM 547 C CA . ALA A 1 70 ? 6.977 39.777 28.249 1.00 45.25 70 ALA A CA 1
ATOM 548 C C . ALA A 1 70 ? 6.402 39.105 29.507 1.00 45.25 70 ALA A C 1
ATOM 550 O O . ALA A 1 70 ? 6.625 39.565 30.626 1.00 45.25 70 ALA A O 1
ATOM 551 N N . CYS A 1 71 ? 5.672 38.001 29.342 1.00 50.84 71 CYS A N 1
ATOM 552 C CA . CYS A 1 71 ? 5.380 37.096 30.450 1.00 50.84 71 CYS A CA 1
ATOM 553 C C . CYS A 1 71 ? 6.619 36.227 30.716 1.00 50.84 71 CYS A C 1
ATOM 555 O O . CYS A 1 71 ? 6.906 35.296 29.966 1.00 50.84 71 CYS A O 1
ATOM 557 N N . ILE A 1 72 ? 7.354 36.519 31.791 1.00 51.12 72 ILE A N 1
ATOM 558 C CA . ILE A 1 72 ? 8.345 35.596 32.357 1.00 51.12 72 ILE A CA 1
ATOM 559 C C . ILE A 1 72 ? 7.581 34.425 32.986 1.00 51.12 72 ILE A C 1
ATOM 561 O O . ILE A 1 72 ? 6.891 34.583 33.992 1.00 51.12 72 ILE A O 1
ATOM 565 N N . SER A 1 73 ? 7.685 33.241 32.380 1.00 54.75 73 SER A N 1
ATOM 566 C CA . SER A 1 73 ? 7.277 31.998 33.035 1.00 54.75 73 SER A CA 1
ATOM 567 C C . SER A 1 73 ? 8.315 31.650 34.099 1.00 54.75 73 SER A C 1
ATOM 569 O O . SER A 1 73 ? 9.496 31.475 33.806 1.00 54.75 73 SER A O 1
ATOM 571 N N . LYS A 1 74 ? 7.870 31.593 35.354 1.00 50.19 74 LYS A N 1
ATOM 572 C CA . LYS A 1 74 ? 8.671 31.177 36.507 1.00 50.19 74 LYS A CA 1
ATOM 573 C C . LYS A 1 74 ? 9.095 29.709 36.319 1.00 50.19 74 LYS A C 1
ATOM 575 O O . LYS A 1 74 ? 8.216 28.885 36.067 1.00 50.19 74 LYS A O 1
ATOM 580 N N . PRO A 1 75 ? 10.384 29.346 36.457 1.00 47.41 75 PRO A N 1
ATOM 581 C CA . PRO A 1 75 ? 10.794 27.948 36.450 1.00 47.41 75 PRO A CA 1
ATOM 582 C C . PRO A 1 75 ? 10.167 27.249 37.657 1.00 47.41 75 PRO A C 1
ATOM 584 O O . PRO A 1 75 ? 10.467 27.578 38.807 1.00 47.41 75 PRO A O 1
ATOM 587 N N . GLN A 1 76 ? 9.247 26.326 37.396 1.00 49.72 76 GLN A N 1
ATOM 588 C CA . GLN A 1 76 ? 8.693 25.459 38.423 1.00 49.72 76 GLN A CA 1
ATOM 589 C C . GLN A 1 76 ? 9.746 24.396 38.768 1.00 49.72 76 GLN A C 1
ATOM 591 O O . GLN A 1 76 ? 10.325 23.810 37.849 1.00 49.72 76 GLN A O 1
ATOM 596 N N . PRO A 1 77 ? 10.020 24.138 40.058 1.00 52.91 77 PRO A N 1
ATOM 597 C CA . PRO A 1 77 ? 10.898 23.052 40.458 1.00 52.91 77 PRO A CA 1
ATOM 598 C C . PRO A 1 77 ? 10.301 21.739 39.955 1.00 52.91 77 PRO A C 1
ATOM 600 O O . PRO A 1 77 ? 9.214 21.341 40.375 1.00 52.91 77 PRO A O 1
ATOM 603 N N . VAL A 1 78 ? 10.995 21.085 39.028 1.00 61.56 78 VAL A N 1
ATOM 604 C CA . VAL A 1 78 ? 10.742 19.682 38.708 1.00 61.56 78 VAL A CA 1
ATOM 605 C C . VAL A 1 78 ? 11.075 18.870 39.963 1.00 61.56 78 VAL A C 1
ATOM 607 O O . VAL A 1 78 ? 12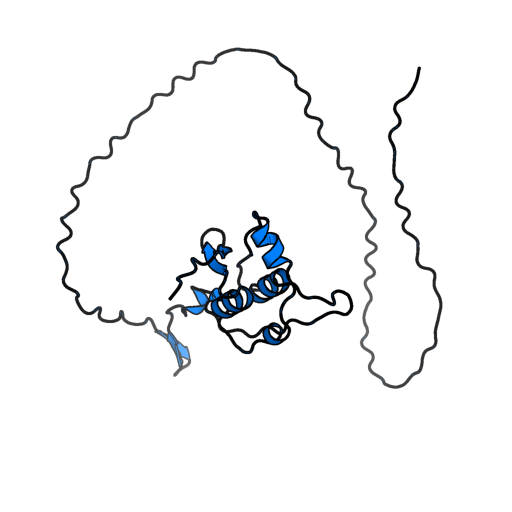.217 18.939 40.427 1.00 61.56 78 VAL A O 1
ATOM 610 N N . PRO A 1 79 ? 10.126 18.131 40.566 1.00 57.06 79 PRO A N 1
ATOM 611 C CA . PRO A 1 79 ? 10.497 17.150 41.568 1.00 57.06 79 PRO A CA 1
ATOM 612 C C . PRO A 1 79 ? 11.419 16.140 40.888 1.00 57.06 79 PRO A C 1
ATOM 614 O O . PRO A 1 79 ? 11.128 15.657 39.792 1.00 57.06 79 PRO A O 1
ATOM 617 N N . ALA A 1 80 ? 12.562 15.883 41.522 1.00 57.53 80 ALA A N 1
ATOM 618 C CA . ALA A 1 80 ? 13.508 14.873 41.090 1.00 57.53 80 ALA A CA 1
ATOM 619 C C . ALA A 1 80 ? 12.744 13.580 40.781 1.00 57.53 80 ALA A C 1
ATOM 621 O O . ALA A 1 80 ? 12.032 13.048 41.639 1.00 57.53 80 ALA A O 1
ATOM 622 N N . VAL A 1 81 ? 12.871 13.104 39.541 1.00 49.75 81 VAL A N 1
ATOM 623 C CA . VAL A 1 81 ? 12.373 11.793 39.140 1.00 49.75 81 VAL A CA 1
ATOM 624 C C . VAL A 1 81 ? 13.185 10.790 39.944 1.00 49.75 81 VAL A C 1
ATOM 626 O O . VAL A 1 81 ? 14.319 10.460 39.610 1.00 49.75 81 VAL A O 1
ATOM 629 N N . THR A 1 82 ? 12.627 10.384 41.079 1.00 46.94 82 THR A N 1
ATOM 630 C CA . THR A 1 82 ? 13.135 9.254 41.838 1.00 46.94 82 THR A CA 1
ATOM 631 C C . THR A 1 82 ? 12.929 8.060 40.928 1.00 46.94 82 THR A C 1
ATOM 633 O O . THR A 1 82 ? 11.806 7.816 40.486 1.00 46.94 82 THR A O 1
ATOM 636 N N . THR A 1 83 ? 14.017 7.385 40.576 1.00 52.94 83 THR A N 1
ATOM 637 C CA . THR A 1 83 ? 14.033 6.174 39.762 1.00 52.94 83 THR A CA 1
ATOM 638 C C . THR A 1 83 ? 13.109 5.151 40.418 1.00 52.94 83 THR A C 1
ATOM 640 O O . THR A 1 83 ? 13.489 4.457 41.360 1.00 52.94 83 THR A O 1
ATOM 643 N N . ALA A 1 84 ? 11.852 5.117 39.977 1.00 53.66 84 ALA A N 1
ATOM 644 C CA . ALA A 1 84 ? 10.880 4.153 40.440 1.00 53.66 84 ALA A CA 1
ATOM 645 C C . ALA A 1 84 ? 11.247 2.821 39.793 1.00 53.66 84 ALA A C 1
ATOM 647 O O . ALA A 1 84 ? 11.089 2.619 38.589 1.00 53.66 84 ALA A O 1
ATOM 648 N N . SER A 1 85 ? 11.815 1.957 40.630 1.00 53.47 85 SER A N 1
ATOM 649 C CA . SER A 1 85 ? 11.939 0.520 40.432 1.00 53.47 85 SER A CA 1
ATOM 650 C C . SER A 1 85 ? 10.717 -0.030 39.695 1.00 53.47 85 SER A C 1
ATOM 652 O O . SER A 1 85 ? 9.590 0.352 40.015 1.00 53.47 85 SER A O 1
ATOM 654 N N . ALA A 1 86 ? 10.959 -0.900 38.714 1.00 56.44 86 ALA A N 1
ATOM 655 C CA . ALA A 1 86 ? 9.947 -1.560 37.902 1.00 56.44 86 ALA A CA 1
ATOM 656 C C . ALA A 1 86 ? 8.919 -2.280 38.791 1.00 56.44 86 ALA A C 1
ATOM 658 O O . ALA A 1 86 ? 9.079 -3.443 39.155 1.00 56.44 86 ALA A O 1
ATOM 659 N N . ALA A 1 87 ? 7.858 -1.566 39.157 1.00 52.19 87 ALA A N 1
ATOM 660 C CA . ALA A 1 87 ? 6.658 -2.157 39.700 1.00 52.19 87 ALA A CA 1
ATOM 661 C C . ALA A 1 87 ? 5.945 -2.825 38.528 1.00 52.19 87 ALA A C 1
ATOM 663 O O . ALA A 1 87 ? 5.577 -2.162 37.556 1.00 52.19 87 ALA A O 1
ATOM 664 N N . SER A 1 88 ? 5.796 -4.144 38.611 1.00 52.72 88 SER A N 1
ATOM 665 C CA . SER A 1 88 ? 4.928 -4.927 37.742 1.00 52.72 88 SER A CA 1
ATOM 666 C C . SER A 1 88 ? 3.589 -4.208 37.615 1.00 52.72 88 SER A C 1
ATOM 668 O O . SER A 1 88 ? 2.847 -4.097 38.591 1.00 52.72 88 SER A O 1
ATOM 670 N N . ALA A 1 89 ? 3.312 -3.657 36.435 1.00 55.59 89 ALA A N 1
ATOM 671 C CA . ALA A 1 89 ? 2.058 -2.981 36.167 1.00 55.59 89 ALA A CA 1
ATOM 672 C C . ALA A 1 89 ? 0.935 -4.017 36.277 1.00 55.59 89 ALA A C 1
ATOM 674 O O . ALA A 1 89 ? 0.781 -4.870 35.403 1.00 55.59 89 ALA A O 1
ATOM 675 N N . THR A 1 90 ? 0.174 -3.973 37.370 1.00 59.69 90 THR A N 1
ATOM 676 C CA . THR A 1 90 ? -1.114 -4.659 37.461 1.00 59.69 90 THR A CA 1
ATOM 677 C C . THR A 1 90 ? -1.948 -4.200 36.263 1.00 59.69 90 THR A C 1
ATOM 679 O O . THR A 1 90 ? -2.133 -2.987 36.115 1.00 59.69 90 THR A O 1
ATOM 682 N N . PRO A 1 91 ? -2.415 -5.103 35.381 1.00 62.72 91 PRO A N 1
ATOM 683 C CA . PRO A 1 91 ? -3.230 -4.698 34.247 1.00 62.72 91 PRO A CA 1
ATOM 684 C C . PRO A 1 91 ? -4.464 -3.961 34.770 1.00 62.72 91 PRO A C 1
ATOM 686 O O . PRO A 1 91 ? -5.152 -4.442 35.674 1.00 62.72 91 PRO A O 1
ATOM 689 N N . ALA A 1 92 ? -4.692 -2.755 34.246 1.00 68.12 92 ALA A N 1
ATOM 690 C CA . ALA A 1 92 ? -5.854 -1.952 34.596 1.00 68.12 92 ALA A CA 1
ATOM 691 C C . ALA A 1 92 ? -7.139 -2.764 34.338 1.00 68.12 92 ALA A C 1
ATOM 693 O O . ALA A 1 92 ? -7.183 -3.533 33.372 1.00 68.12 92 ALA A O 1
ATOM 694 N N . PRO A 1 93 ? -8.177 -2.628 35.182 1.00 68.12 93 PRO A N 1
ATOM 695 C CA . PRO A 1 93 ? -9.421 -3.364 35.002 1.00 68.12 93 PRO A CA 1
ATOM 696 C C . PRO A 1 93 ? -10.030 -3.024 33.637 1.00 68.12 93 PRO A C 1
ATOM 698 O O . PRO A 1 93 ? -10.275 -1.858 33.332 1.00 68.12 93 PRO A O 1
ATOM 701 N N . THR A 1 94 ? -10.247 -4.040 32.802 1.00 71.56 94 THR A N 1
ATOM 702 C CA . THR A 1 94 ? -10.891 -3.886 31.493 1.00 71.56 94 THR A CA 1
ATOM 703 C C . THR A 1 94 ? -12.339 -3.460 31.692 1.00 71.56 94 THR A C 1
ATOM 705 O O . THR A 1 94 ? -13.119 -4.184 32.313 1.00 71.56 94 THR A O 1
ATOM 708 N N . GLU A 1 95 ? -12.700 -2.295 31.164 1.00 78.25 95 GLU A N 1
ATOM 709 C CA . GLU A 1 95 ? -14.078 -1.817 31.158 1.00 78.25 95 GLU A CA 1
ATOM 710 C C . GLU A 1 95 ? -14.910 -2.701 30.218 1.00 78.25 95 GLU A C 1
ATOM 712 O O . GLU A 1 95 ? -14.624 -2.807 29.022 1.00 78.25 95 GLU A O 1
ATOM 717 N N . VAL A 1 96 ? -15.908 -3.389 30.772 1.00 80.12 96 VAL A N 1
ATOM 718 C CA . VAL A 1 96 ? -16.734 -4.365 30.054 1.00 80.12 96 VAL A CA 1
ATOM 719 C C . VAL A 1 96 ? -18.199 -3.962 30.107 1.00 80.12 96 VAL A C 1
ATOM 721 O O . VAL A 1 96 ? -18.709 -3.555 31.150 1.00 80.12 96 VAL A O 1
ATOM 724 N N . VAL A 1 97 ? -18.893 -4.111 28.980 1.00 84.12 97 VAL A N 1
ATOM 725 C CA . VAL A 1 97 ? -20.334 -3.852 28.880 1.00 84.12 97 VAL A CA 1
ATOM 726 C C . VAL A 1 97 ? -21.066 -5.139 28.534 1.00 84.12 97 VAL A C 1
ATOM 728 O O . VAL A 1 97 ? -20.636 -5.913 27.678 1.00 84.12 97 VAL A O 1
ATOM 731 N N . HIS A 1 98 ? -22.206 -5.355 29.190 1.00 87.44 98 HIS A N 1
ATOM 732 C CA . HIS A 1 98 ? -23.136 -6.419 28.838 1.00 87.44 98 HIS A CA 1
ATOM 733 C C . HIS 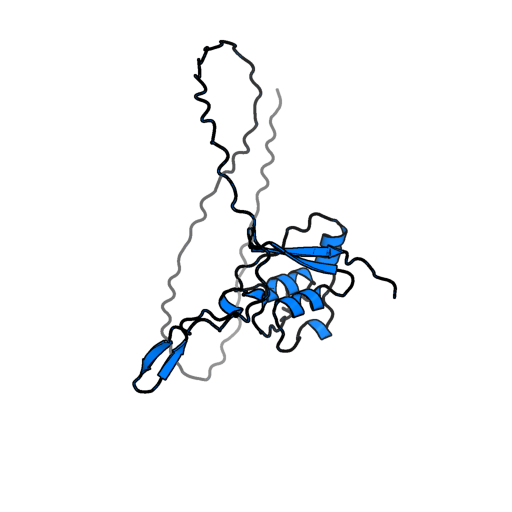A 1 98 ? -23.989 -5.993 27.639 1.00 87.44 98 HIS A C 1
ATOM 735 O O . HIS A 1 98 ? -24.915 -5.199 27.781 1.00 87.44 98 HIS A O 1
ATOM 741 N N . THR A 1 99 ? -23.695 -6.520 26.451 1.00 82.38 99 THR A N 1
ATOM 742 C CA . THR A 1 99 ? -24.486 -6.246 25.235 1.00 82.38 99 THR A CA 1
ATOM 743 C C . THR A 1 99 ? -25.697 -7.180 25.114 1.00 82.38 99 THR A C 1
ATOM 745 O O . THR A 1 99 ? -26.687 -6.848 24.468 1.00 82.38 99 THR A O 1
ATOM 748 N N . ALA A 1 100 ? -25.652 -8.342 25.771 1.00 86.19 100 ALA A N 1
ATOM 749 C CA . ALA A 1 100 ? -26.772 -9.274 25.913 1.00 86.19 100 ALA A CA 1
ATOM 750 C C . ALA A 1 100 ? -26.708 -9.972 27.282 1.00 86.19 100 ALA A C 1
ATOM 752 O O . ALA A 1 100 ? -25.717 -9.831 28.003 1.00 86.19 100 ALA A O 1
ATOM 753 N N . ARG A 1 101 ? -27.728 -10.777 27.628 1.00 80.56 101 ARG A N 1
ATOM 754 C CA . ARG A 1 10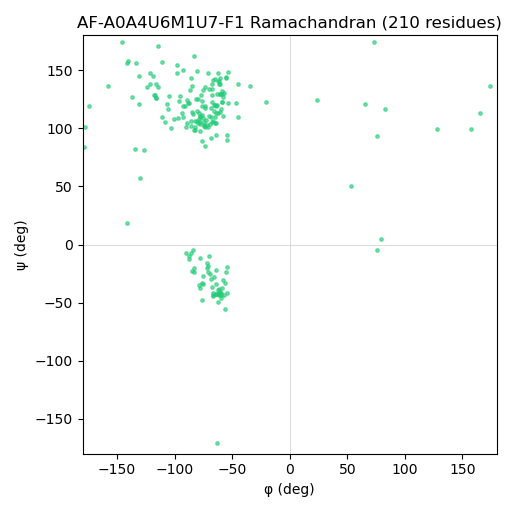1 ? -27.830 -11.448 28.946 1.00 80.56 101 ARG A CA 1
ATOM 755 C C . ARG A 1 101 ? -26.607 -12.288 29.343 1.00 80.56 101 ARG A C 1
ATOM 757 O O . ARG A 1 101 ? -26.430 -12.522 30.530 1.00 80.56 101 ARG A O 1
ATOM 764 N N . TYR A 1 102 ? -25.757 -12.679 28.393 1.00 81.94 102 TYR A N 1
ATOM 765 C CA . TY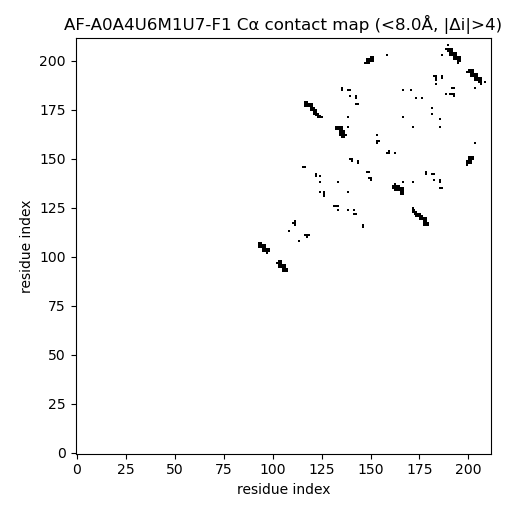R A 1 102 ? -24.503 -13.395 28.655 1.00 81.94 102 TYR A CA 1
ATOM 766 C C . TYR A 1 102 ? -23.343 -12.944 27.752 1.00 81.94 102 TYR A C 1
ATOM 768 O O . TYR A 1 102 ? -22.365 -13.668 27.603 1.00 81.94 102 TYR A O 1
ATOM 776 N N . THR A 1 103 ? -23.439 -11.768 27.125 1.00 82.69 103 THR A N 1
ATOM 777 C CA . THR A 1 103 ? -22.402 -11.281 26.202 1.00 82.69 103 THR A CA 1
ATOM 778 C C . THR A 1 103 ? -21.700 -10.090 26.820 1.00 82.69 103 THR A C 1
ATOM 780 O O . THR A 1 103 ? -22.298 -9.023 26.947 1.00 82.69 103 THR A O 1
ATOM 783 N N . LEU A 1 104 ? -20.443 -10.297 27.204 1.00 84.38 104 LEU A N 1
ATOM 784 C CA . LEU A 1 104 ? -19.522 -9.257 27.643 1.00 84.38 104 LEU A CA 1
ATOM 785 C C . LEU A 1 104 ? -18.679 -8.816 26.448 1.00 84.38 104 LEU A C 1
ATOM 787 O O . LEU A 1 104 ? -18.077 -9.655 25.780 1.00 84.38 104 LEU A O 1
ATOM 791 N N . VAL A 1 105 ? -18.632 -7.513 26.193 1.00 84.38 105 VAL A N 1
ATOM 792 C CA . VAL A 1 105 ? -17.748 -6.911 25.190 1.00 84.38 105 VAL A CA 1
ATOM 793 C C . VAL A 1 105 ? -16.788 -5.979 25.916 1.00 84.38 105 VAL A C 1
ATOM 795 O O . VAL A 1 105 ? -17.219 -5.148 26.719 1.00 84.38 105 VAL A O 1
ATOM 798 N N . SER A 1 106 ? -15.490 -6.140 25.657 1.00 82.62 106 SER A N 1
ATOM 799 C CA . SER A 1 106 ? -14.484 -5.196 26.143 1.00 82.62 106 SER A CA 1
ATOM 800 C C . SER A 1 106 ? -14.617 -3.881 25.387 1.00 82.62 106 SER A C 1
ATOM 802 O O . SER A 1 106 ? -14.712 -3.881 24.160 1.00 82.62 106 SER A O 1
ATOM 804 N N . LEU A 1 107 ? -14.600 -2.762 26.106 1.00 83.75 107 LEU A N 1
ATOM 805 C CA . LEU A 1 107 ? -14.572 -1.430 25.501 1.00 83.75 107 LEU A CA 1
ATOM 806 C C . LEU A 1 107 ? -13.159 -0.975 25.125 1.00 83.75 107 LEU A C 1
ATOM 808 O O . LEU A 1 107 ? -12.995 0.088 24.526 1.00 83.75 107 LEU A O 1
ATOM 812 N N . THR A 1 108 ? -12.130 -1.759 25.458 1.00 84.12 108 THR A N 1
ATOM 813 C CA . THR A 1 108 ? -10.758 -1.474 25.032 1.00 84.12 108 THR A CA 1
ATOM 814 C C . THR A 1 108 ? -10.676 -1.531 23.504 1.00 84.12 108 THR A C 1
ATOM 816 O O . THR A 1 108 ? -10.959 -2.590 22.939 1.00 84.12 108 THR A O 1
ATOM 819 N N . PRO A 1 109 ? -10.293 -0.438 22.820 1.00 81.12 109 PRO A N 1
ATOM 820 C CA . PRO A 1 109 ? -10.158 -0.448 21.371 1.00 81.12 109 PRO A CA 1
ATOM 821 C C . PRO A 1 109 ? -9.136 -1.496 20.930 1.00 81.12 109 PRO A C 1
ATOM 823 O O . PRO A 1 109 ? -8.034 -1.542 21.471 1.00 81.12 109 PRO A O 1
ATOM 826 N N . GLU A 1 110 ? -9.499 -2.302 19.936 1.00 85.12 110 GLU A N 1
ATOM 827 C CA . GLU A 1 110 ? -8.587 -3.271 19.330 1.00 85.12 110 GLU A CA 1
ATOM 828 C C . GLU A 1 110 ? -7.372 -2.559 18.712 1.00 85.12 110 GLU A C 1
ATOM 830 O O . GLU A 1 110 ? -7.509 -1.491 18.100 1.00 85.12 110 GLU A O 1
ATOM 835 N N . ASP A 1 111 ? -6.187 -3.167 18.799 1.00 85.44 111 ASP A N 1
ATOM 836 C CA . ASP A 1 111 ? -4.955 -2.581 18.257 1.00 85.44 111 ASP A CA 1
ATOM 837 C C . ASP A 1 111 ? -5.052 -2.303 16.752 1.00 85.44 111 ASP A C 1
ATOM 839 O O . ASP A 1 111 ? -4.467 -1.339 16.262 1.00 85.44 111 ASP A O 1
ATOM 843 N N . THR A 1 112 ? -5.831 -3.086 16.001 1.00 83.94 112 THR A N 1
ATOM 844 C CA . THR A 1 112 ? -6.049 -2.865 14.562 1.00 83.94 112 THR A CA 1
ATOM 845 C C . THR A 1 112 ? -6.865 -1.609 14.263 1.00 83.94 112 THR A C 1
ATOM 847 O O . THR A 1 112 ? -6.713 -1.034 13.190 1.00 83.94 112 THR A O 1
ATOM 850 N N . LEU A 1 113 ? -7.711 -1.153 15.195 1.00 87.00 113 LEU A N 1
ATOM 851 C CA . LEU A 1 113 ? -8.422 0.124 15.065 1.00 87.00 113 LEU A CA 1
ATOM 852 C C . LEU A 1 113 ? -7.482 1.301 15.321 1.00 87.00 113 LEU A C 1
ATOM 854 O O . LEU A 1 113 ? -7.618 2.356 14.703 1.00 87.00 113 LEU A O 1
ATOM 858 N N . ARG A 1 114 ? -6.521 1.117 16.232 1.00 88.75 114 ARG A N 1
ATOM 859 C CA . ARG A 1 114 ? -5.517 2.130 16.561 1.00 88.75 114 ARG A CA 1
ATOM 860 C C . ARG A 1 114 ? -4.396 2.202 15.524 1.00 88.75 114 ARG A C 1
ATOM 862 O O . ARG A 1 114 ? -3.916 3.294 15.239 1.00 88.75 114 ARG A O 1
ATOM 869 N N . TYR A 1 115 ? -4.022 1.062 14.948 1.00 92.25 115 TYR A N 1
ATOM 870 C CA . TYR A 1 115 ? -2.969 0.911 13.948 1.00 92.25 115 TYR A CA 1
ATOM 871 C C . TYR A 1 115 ? -3.518 0.183 12.711 1.00 92.25 115 TYR A C 1
ATOM 873 O O . TYR A 1 115 ? -3.286 -1.020 12.547 1.00 92.25 115 TYR A O 1
ATOM 881 N N . PRO A 1 116 ? -4.213 0.896 11.801 1.00 94.12 116 PRO A N 1
ATOM 882 C CA . PRO A 1 116 ? -4.881 0.287 10.646 1.00 94.12 116 PRO A CA 1
ATOM 883 C C . PRO A 1 116 ? -3.943 -0.537 9.758 1.00 94.12 116 PRO A C 1
ATOM 885 O O . PRO A 1 116 ? -4.325 -1.579 9.234 1.00 94.12 116 PRO A O 1
ATOM 888 N N . LEU A 1 117 ? -2.673 -0.132 9.644 1.00 96.69 117 LEU A N 1
ATOM 889 C CA . LEU A 1 117 ? -1.666 -0.851 8.855 1.00 96.69 117 LEU A CA 1
ATOM 890 C C . LEU A 1 117 ? -1.250 -2.204 9.465 1.00 96.69 117 LEU A C 1
ATOM 892 O O . LEU A 1 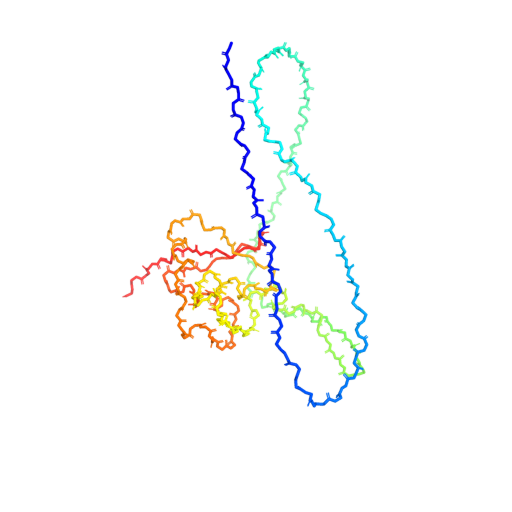117 ? -0.559 -2.985 8.814 1.00 96.69 117 LEU A O 1
ATOM 896 N N . ARG A 1 118 ? -1.650 -2.513 10.704 1.00 95.31 118 ARG A N 1
ATOM 897 C CA . ARG A 1 118 ? -1.434 -3.827 11.334 1.00 95.31 118 ARG A CA 1
ATOM 898 C C . ARG A 1 118 ? -2.570 -4.809 11.078 1.00 95.31 118 ARG A C 1
ATOM 900 O O . ARG A 1 118 ? -2.423 -5.985 11.408 1.00 95.31 118 ARG A O 1
ATOM 907 N N . GLN A 1 119 ? -3.661 -4.358 10.464 1.00 94.94 119 GLN A N 1
ATOM 908 C CA . GLN A 1 119 ? -4.763 -5.224 10.080 1.00 94.94 119 GLN A CA 1
ATOM 909 C C . GLN A 1 119 ? -4.301 -6.284 9.075 1.00 94.94 119 GLN A C 1
ATOM 911 O O . GLN A 1 119 ? -3.505 -6.008 8.174 1.00 94.94 119 GLN A O 1
ATOM 916 N N . ILE A 1 120 ? -4.814 -7.503 9.235 1.00 95.81 120 ILE A N 1
ATOM 917 C CA . ILE A 1 120 ? -4.601 -8.604 8.298 1.00 95.81 120 ILE A CA 1
ATOM 918 C C . ILE A 1 120 ? -5.669 -8.522 7.211 1.00 95.81 120 ILE A C 1
ATOM 920 O O . ILE A 1 120 ? -6.861 -8.577 7.507 1.00 95.81 120 ILE A O 1
ATOM 924 N N . THR A 1 121 ? -5.230 -8.418 5.961 1.00 93.44 121 THR A N 1
ATOM 925 C CA . THR A 1 121 ? -6.098 -8.386 4.782 1.00 93.44 121 THR A CA 1
ATOM 926 C C . THR A 1 121 ? -5.443 -9.176 3.651 1.00 93.44 121 THR A C 1
ATOM 928 O O . THR A 1 121 ? -4.228 -9.368 3.610 1.00 93.44 121 THR A O 1
ATOM 931 N N . SER A 1 122 ? -6.258 -9.652 2.717 1.00 92.06 122 SER A N 1
ATOM 932 C CA . SER A 1 122 ? -5.805 -10.207 1.445 1.00 92.06 122 SER A CA 1
ATOM 933 C C . SER A 1 122 ? -6.308 -9.338 0.297 1.00 92.06 122 SER A C 1
ATOM 935 O O . SER A 1 122 ? -7.515 -9.124 0.177 1.00 92.06 122 SER A O 1
ATOM 937 N N . HIS A 1 123 ? -5.403 -8.892 -0.571 1.00 91.31 123 HIS A N 1
ATOM 938 C CA . HIS A 1 123 ? -5.747 -8.220 -1.823 1.00 91.31 123 HIS A CA 1
ATOM 939 C C . HIS A 1 123 ? -5.316 -9.085 -3.005 1.00 91.31 123 HIS A C 1
ATOM 941 O O . HIS A 1 123 ? -4.204 -9.610 -3.024 1.00 91.31 123 HIS A O 1
ATOM 947 N N . ASN A 1 124 ? -6.186 -9.206 -4.006 1.00 89.25 124 ASN A N 1
ATOM 948 C CA . ASN A 1 124 ? -5.841 -9.818 -5.282 1.00 89.25 124 ASN A CA 1
ATOM 949 C C . ASN A 1 124 ? -5.692 -8.712 -6.331 1.00 89.25 124 ASN A C 1
ATOM 951 O O . ASN A 1 124 ? -6.645 -7.986 -6.617 1.00 89.25 124 ASN A O 1
ATOM 955 N N . LEU A 1 125 ? -4.481 -8.557 -6.868 1.00 90.94 125 LEU A N 1
ATOM 956 C CA . LEU A 1 125 ? -4.177 -7.525 -7.855 1.00 90.94 125 LEU A CA 1
ATOM 957 C C . LEU A 1 125 ? -4.614 -8.011 -9.242 1.00 90.94 125 LEU A C 1
ATOM 959 O O . LEU A 1 125 ? -3.916 -8.784 -9.900 1.00 90.94 125 LEU A O 1
ATOM 963 N N . VAL A 1 126 ? -5.798 -7.570 -9.673 1.00 86.62 126 VAL A N 1
ATOM 964 C CA . VAL A 1 126 ? -6.402 -7.996 -10.941 1.00 86.62 126 VAL A CA 1
ATOM 965 C C . VAL A 1 126 ? -5.810 -7.212 -12.109 1.00 86.62 126 VAL A C 1
ATOM 967 O O . VAL A 1 126 ? -5.867 -5.984 -12.157 1.00 86.62 126 VAL A O 1
ATOM 970 N N . ILE A 1 127 ? -5.297 -7.932 -13.104 1.00 86.25 127 ILE A N 1
ATOM 971 C CA . ILE A 1 127 ? -4.833 -7.347 -14.363 1.00 86.25 127 ILE A CA 1
ATOM 972 C C . ILE A 1 127 ? -6.051 -7.087 -15.247 1.00 86.25 127 ILE A C 1
ATOM 974 O O . ILE A 1 127 ? -6.830 -7.993 -15.547 1.00 86.25 127 ILE A O 1
ATOM 978 N N . SER A 1 128 ? -6.211 -5.847 -15.697 1.00 83.56 128 SER A N 1
ATOM 979 C CA . SER A 1 128 ? -7.227 -5.501 -16.688 1.00 83.56 128 SER A CA 1
ATOM 980 C C . SER A 1 128 ? -6.641 -5.570 -18.094 1.00 83.56 128 SER A C 1
ATOM 982 O O . SER A 1 128 ? -5.476 -5.247 -18.307 1.00 83.56 128 SER A O 1
ATOM 984 N N . LYS A 1 129 ? -7.469 -5.886 -19.099 1.00 83.44 129 LYS A N 1
ATOM 985 C CA . LYS A 1 129 ? -7.062 -5.880 -20.521 1.00 83.44 129 LYS A CA 1
ATOM 986 C C . LYS A 1 129 ? -6.467 -4.538 -20.975 1.00 83.44 129 LYS A C 1
ATOM 988 O O . LYS A 1 129 ? -5.737 -4.498 -21.956 1.00 83.44 129 LYS A O 1
ATOM 993 N N . LYS A 1 130 ? -6.802 -3.443 -20.282 1.00 83.94 130 LYS A N 1
ATOM 994 C CA . LYS A 1 130 ? -6.304 -2.088 -20.570 1.00 83.94 130 LYS A CA 1
ATOM 995 C C . LYS A 1 130 ? -4.932 -1.794 -19.952 1.00 83.94 130 LYS A C 1
ATOM 997 O O . LYS A 1 130 ? -4.239 -0.913 -20.443 1.00 83.94 130 LYS A O 1
ATOM 1002 N N . THR A 1 131 ? -4.550 -2.504 -18.893 1.00 83.06 131 THR A N 1
ATOM 1003 C CA . THR A 1 131 ? -3.323 -2.273 -18.115 1.00 83.06 131 THR A CA 1
ATOM 1004 C C . THR A 1 131 ? -2.646 -3.622 -17.862 1.00 83.06 131 THR A C 1
ATOM 1006 O O . THR A 1 131 ? -2.857 -4.226 -16.809 1.00 83.06 131 THR A O 1
ATOM 1009 N N . PRO A 1 132 ? -1.876 -4.133 -18.842 1.00 84.06 132 PRO A N 1
ATOM 1010 C CA . PRO A 1 132 ? -1.309 -5.481 -18.781 1.00 84.06 132 PRO A CA 1
ATOM 1011 C C . PRO A 1 132 ? -0.189 -5.619 -17.743 1.00 84.06 132 PRO A C 1
ATOM 1013 O O . PRO A 1 132 ? 0.142 -6.731 -17.345 1.00 84.06 132 PRO A O 1
ATOM 1016 N N . VAL A 1 133 ? 0.394 -4.501 -17.308 1.00 90.88 133 VAL A N 1
ATOM 1017 C CA . VAL A 1 133 ? 1.478 -4.458 -16.327 1.00 90.88 133 VAL A CA 1
ATOM 1018 C C . VAL A 1 133 ? 0.981 -3.723 -15.092 1.00 90.88 133 VAL A C 1
ATOM 1020 O O . VAL A 1 133 ? 0.494 -2.600 -15.199 1.00 90.88 133 VAL A O 1
ATOM 1023 N N . ILE A 1 134 ? 1.116 -4.369 -13.936 1.00 95.06 134 ILE A N 1
ATOM 1024 C CA . ILE A 1 134 ? 0.878 -3.764 -12.625 1.00 95.06 134 ILE A CA 1
ATOM 1025 C C . ILE A 1 134 ? 2.231 -3.311 -12.092 1.00 95.06 134 ILE A C 1
ATOM 1027 O O . ILE A 1 134 ? 3.160 -4.120 -12.005 1.00 95.06 134 ILE A O 1
ATOM 1031 N N . THR A 1 135 ? 2.355 -2.030 -11.766 1.00 96.12 135 THR A N 1
ATOM 1032 C CA . THR A 1 135 ? 3.577 -1.490 -11.164 1.00 96.12 135 THR A CA 1
ATOM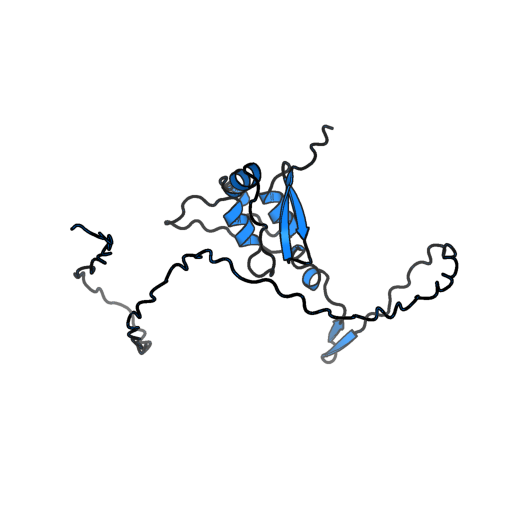 1033 C C . THR A 1 135 ? 3.592 -1.728 -9.653 1.00 96.12 135 THR A C 1
ATOM 1035 O O . THR A 1 135 ? 2.555 -1.994 -9.037 1.00 96.12 135 THR A O 1
ATOM 1038 N N . ARG A 1 136 ? 4.765 -1.626 -9.019 1.00 96.50 136 ARG A N 1
ATOM 1039 C CA . ARG A 1 136 ? 4.861 -1.654 -7.548 1.00 96.50 136 ARG A CA 1
ATOM 1040 C C . ARG A 1 136 ? 4.049 -0.524 -6.919 1.00 96.50 136 ARG A C 1
ATOM 1042 O O . ARG A 1 136 ? 3.387 -0.760 -5.916 1.00 96.50 136 ARG A O 1
ATOM 1049 N N . GLY A 1 137 ? 4.031 0.660 -7.530 1.00 96.31 137 GLY A N 1
ATOM 1050 C CA . GLY A 1 137 ? 3.210 1.789 -7.091 1.00 96.31 137 GLY A CA 1
ATOM 1051 C C . GLY A 1 137 ? 1.716 1.463 -7.087 1.00 96.31 137 GLY A C 1
ATOM 1052 O O . GLY A 1 137 ? 1.046 1.700 -6.083 1.00 96.31 137 GLY A O 1
ATOM 1053 N N . ASP A 1 138 ? 1.202 0.842 -8.153 1.00 95.62 138 ASP A N 1
ATOM 1054 C CA . ASP A 1 138 ? -0.207 0.419 -8.231 1.00 95.62 138 ASP A CA 1
ATOM 1055 C C . ASP A 1 138 ? -0.556 -0.608 -7.145 1.00 95.62 138 ASP A C 1
ATOM 1057 O O . ASP A 1 138 ? -1.612 -0.537 -6.507 1.00 95.62 138 ASP A O 1
ATOM 1061 N N . ALA A 1 139 ? 0.350 -1.559 -6.907 1.00 96.31 139 ALA A N 1
ATOM 1062 C CA . ALA A 1 139 ? 0.198 -2.568 -5.869 1.00 96.31 139 ALA A CA 1
ATOM 1063 C C . ALA A 1 139 ? 0.135 -1.929 -4.476 1.00 96.31 139 ALA A C 1
ATOM 1065 O O . ALA A 1 139 ? -0.794 -2.195 -3.715 1.00 96.31 139 ALA A O 1
ATOM 1066 N N . LEU A 1 140 ? 1.081 -1.040 -4.165 1.00 96.94 140 LEU A N 1
ATOM 1067 C CA . LEU A 1 140 ? 1.134 -0.319 -2.895 1.00 96.94 140 LEU A CA 1
ATOM 1068 C C . LEU A 1 140 ? -0.127 0.528 -2.673 1.00 96.94 140 LEU A C 1
ATOM 1070 O O . LEU A 1 140 ? -0.712 0.487 -1.592 1.00 96.94 140 LEU A O 1
ATOM 1074 N N . HIS A 1 141 ? -0.600 1.231 -3.704 1.00 96.19 141 HIS A N 1
ATOM 1075 C CA . HIS A 1 141 ? -1.866 1.962 -3.642 1.00 96.19 141 HIS A CA 1
ATOM 1076 C C . HIS A 1 141 ? -3.057 1.045 -3.359 1.00 96.19 141 HIS A C 1
ATOM 1078 O O . HIS A 1 141 ? -3.918 1.392 -2.551 1.00 96.19 141 HIS A O 1
ATOM 1084 N N . THR A 1 142 ? -3.099 -0.131 -3.986 1.00 95.69 142 THR A N 1
ATOM 1085 C CA . THR A 1 142 ? -4.185 -1.095 -3.772 1.00 95.69 142 THR A CA 1
ATOM 1086 C C . THR A 1 142 ? -4.200 -1.607 -2.334 1.00 95.69 142 THR A C 1
ATOM 1088 O O . THR A 1 142 ? -5.261 -1.659 -1.721 1.00 95.69 142 THR A O 1
ATOM 1091 N N . TRP A 1 143 ? -3.031 -1.913 -1.767 1.00 96.38 143 TRP A N 1
ATOM 1092 C CA . TRP A 1 143 ? -2.900 -2.376 -0.382 1.00 96.38 143 TRP A CA 1
ATOM 1093 C C . TRP A 1 143 ? -3.282 -1.331 0.668 1.00 96.38 143 TRP A C 1
ATOM 1095 O O . TRP A 1 143 ? -3.716 -1.695 1.759 1.00 96.38 143 TRP A O 1
ATOM 1105 N N . LEU A 1 144 ? -3.138 -0.046 0.343 1.00 96.75 144 LEU A N 1
ATOM 1106 C CA . LEU A 1 144 ? -3.538 1.062 1.211 1.00 96.75 144 LEU A CA 1
ATOM 1107 C C . LEU A 1 144 ? -5.015 1.455 1.060 1.00 96.75 144 LEU A C 1
ATOM 1109 O O . LEU A 1 144 ? -5.516 2.264 1.847 1.00 96.75 144 LEU A O 1
ATOM 1113 N N . SER A 1 145 ? -5.733 0.892 0.088 1.00 94.88 145 SER A N 1
ATOM 1114 C CA . SER A 1 145 ? -7.141 1.211 -0.145 1.00 94.88 145 SER A CA 1
ATOM 1115 C C . SER A 1 145 ? -7.992 0.944 1.102 1.00 94.88 145 SER A C 1
ATOM 1117 O O . SER A 1 145 ? -7.897 -0.108 1.728 1.00 94.88 145 SER A O 1
ATOM 1119 N N . GLY A 1 146 ? -8.814 1.920 1.495 1.00 93.56 146 GLY A N 1
ATOM 1120 C CA . GLY A 1 146 ? -9.698 1.815 2.663 1.00 93.56 146 GLY A CA 1
ATOM 1121 C C . GLY A 1 146 ? -9.018 1.965 4.031 1.00 93.56 146 GLY A C 1
ATOM 1122 O O . GLY A 1 146 ? -9.718 2.023 5.035 1.00 93.56 146 GLY A O 1
ATOM 1123 N N . THR A 1 147 ? -7.687 2.089 4.094 1.00 95.56 147 THR A N 1
ATOM 1124 C CA . THR A 1 147 ? -6.948 2.262 5.365 1.00 95.56 147 THR A CA 1
ATOM 1125 C C . THR A 1 147 ? -6.904 3.711 5.852 1.00 95.56 147 THR A C 1
ATOM 1127 O O . THR A 1 147 ? -6.632 3.970 7.022 1.00 95.56 147 THR A O 1
ATOM 1130 N N . GLY A 1 148 ? -7.136 4.668 4.948 1.00 95.94 148 GLY A N 1
ATOM 1131 C CA . GLY A 1 148 ? -6.959 6.096 5.212 1.00 95.94 148 GLY A CA 1
ATOM 1132 C C . GLY A 1 148 ? -5.506 6.583 5.140 1.00 95.94 148 GLY A C 1
ATOM 1133 O O . GLY A 1 148 ? -5.276 7.758 5.418 1.00 95.94 148 GLY A O 1
ATOM 1134 N N . TYR A 1 149 ? -4.554 5.721 4.757 1.00 97.69 149 TYR A N 1
ATOM 1135 C CA . TYR A 1 149 ? -3.168 6.098 4.465 1.00 97.69 149 TYR A CA 1
ATOM 1136 C C . TYR A 1 149 ? -2.941 6.281 2.960 1.00 97.69 149 TYR A C 1
ATOM 1138 O O . TYR A 1 149 ? -3.542 5.592 2.133 1.00 97.69 149 TYR A O 1
ATOM 1146 N N . GLY A 1 150 ? -2.048 7.205 2.606 1.00 97.50 150 GLY A N 1
ATOM 1147 C CA . GLY A 1 150 ? -1.581 7.432 1.236 1.00 97.50 150 GLY A CA 1
ATOM 1148 C C . GLY A 1 150 ? -0.097 7.110 1.054 1.00 97.50 150 GLY A C 1
ATOM 1149 O O . GLY A 1 150 ? 0.630 6.906 2.022 1.00 97.50 150 GLY A O 1
ATOM 1150 N N . LEU A 1 151 ? 0.374 7.097 -0.194 1.00 97.38 151 LEU A N 1
ATOM 1151 C CA . LEU A 1 151 ? 1.809 7.058 -0.485 1.00 97.38 151 LEU A CA 1
ATOM 1152 C C . LEU A 1 151 ? 2.391 8.470 -0.499 1.00 97.38 151 LEU A C 1
ATOM 1154 O O . LEU A 1 151 ? 1.759 9.407 -0.991 1.00 97.38 151 LEU A O 1
ATOM 1158 N N . CYS A 1 152 ? 3.616 8.607 0.001 1.00 95.69 152 CYS A N 1
ATOM 1159 C CA . CYS A 1 152 ? 4.394 9.830 -0.156 1.00 95.69 152 CYS A CA 1
ATOM 1160 C C . CYS A 1 152 ? 4.679 10.102 -1.641 1.00 95.69 152 CYS A C 1
ATOM 1162 O O . CYS A 1 152 ? 4.851 9.168 -2.430 1.00 95.69 152 CYS A O 1
ATOM 1164 N N . LEU A 1 153 ? 4.765 11.379 -2.033 1.00 93.56 153 LEU A N 1
ATOM 1165 C CA . LEU A 1 153 ? 5.139 11.716 -3.407 1.00 93.56 153 LEU A CA 1
ATOM 1166 C C . LEU A 1 153 ? 6.548 11.182 -3.712 1.00 93.56 153 LEU A C 1
ATOM 1168 O O . LEU A 1 153 ? 7.446 11.323 -2.878 1.00 93.56 153 LEU A O 1
ATOM 1172 N N . PRO A 1 154 ? 6.779 10.601 -4.901 1.00 90.69 154 PRO A N 1
ATOM 1173 C CA . PRO A 1 154 ? 8.094 10.108 -5.268 1.00 90.69 154 PRO A CA 1
ATOM 1174 C C . PRO A 1 154 ? 8.998 11.286 -5.654 1.00 90.69 154 PRO A C 1
ATOM 1176 O O . PRO A 1 154 ? 9.039 11.709 -6.809 1.00 90.69 154 PRO A O 1
ATOM 1179 N N . VAL A 1 155 ? 9.686 11.849 -4.657 1.00 91.44 155 VAL A N 1
ATOM 1180 C CA . VAL A 1 155 ? 10.541 13.036 -4.825 1.00 91.44 155 VAL A CA 1
ATOM 1181 C C . VAL A 1 155 ? 11.869 12.694 -5.512 1.00 91.44 155 VAL A C 1
ATOM 1183 O O . VAL A 1 155 ? 12.382 13.509 -6.272 1.00 91.44 155 VAL A O 1
ATOM 1186 N N . THR A 1 156 ? 12.420 11.498 -5.274 1.00 94.56 156 THR A N 1
ATOM 1187 C CA . THR A 1 156 ? 13.711 11.058 -5.833 1.00 94.56 156 THR A CA 1
ATOM 1188 C C . THR A 1 156 ? 13.543 10.186 -7.078 1.00 94.56 156 THR A C 1
ATOM 1190 O O . THR A 1 156 ? 12.525 9.514 -7.258 1.00 94.56 156 THR A O 1
ATOM 1193 N N . ASP A 1 157 ? 14.559 10.169 -7.941 1.00 96.06 157 ASP A N 1
ATOM 1194 C CA . ASP A 1 157 ? 14.577 9.362 -9.171 1.00 96.06 157 ASP A CA 1
ATOM 1195 C C . ASP A 1 157 ? 14.506 7.865 -8.860 1.00 96.06 157 ASP A C 1
ATOM 1197 O O . ASP A 1 157 ? 13.698 7.154 -9.458 1.00 96.06 157 ASP A O 1
ATOM 1201 N N . ASP A 1 158 ? 15.250 7.422 -7.846 1.00 95.12 158 ASP A N 1
ATOM 1202 C CA . ASP A 1 158 ? 15.246 6.035 -7.375 1.00 95.12 158 ASP A CA 1
ATOM 1203 C C . ASP A 1 158 ? 13.856 5.601 -6.899 1.00 95.12 158 ASP A C 1
ATOM 1205 O O . ASP A 1 158 ? 13.396 4.507 -7.224 1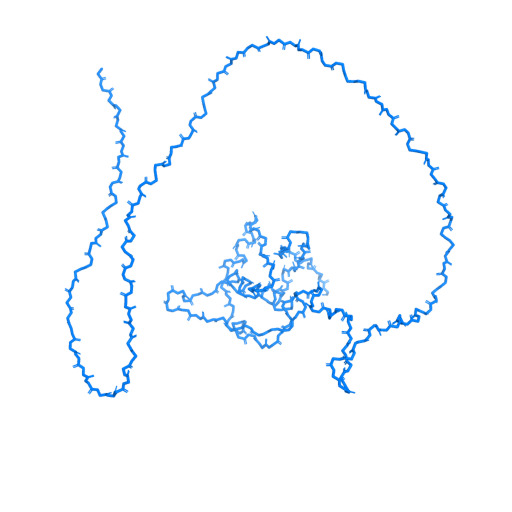.00 95.12 158 ASP A O 1
ATOM 1209 N N . MET A 1 159 ? 13.136 6.479 -6.188 1.00 95.12 159 MET A N 1
ATOM 1210 C CA . MET A 1 159 ? 11.765 6.209 -5.752 1.00 95.12 159 MET A CA 1
ATOM 1211 C C . MET A 1 159 ? 10.812 6.116 -6.946 1.00 95.12 159 MET A C 1
ATOM 1213 O O . MET A 1 159 ? 9.953 5.235 -6.986 1.00 95.12 159 MET A O 1
ATOM 1217 N N . ARG A 1 160 ? 10.952 7.008 -7.936 1.00 96.25 160 ARG A N 1
ATOM 1218 C CA . ARG A 1 160 ? 10.144 6.960 -9.166 1.00 96.25 160 ARG A CA 1
ATOM 1219 C C . ARG A 1 160 ? 10.385 5.659 -9.931 1.00 96.25 160 ARG A C 1
ATOM 1221 O O . ARG A 1 160 ? 9.424 5.042 -10.387 1.00 96.25 160 ARG A O 1
ATOM 1228 N N . GLN A 1 161 ? 11.638 5.220 -10.029 1.00 96.31 161 GLN A N 1
ATOM 1229 C CA . GLN A 1 161 ? 12.000 3.959 -10.671 1.00 96.31 161 GLN A CA 1
ATOM 1230 C C . GLN A 1 161 ? 11.478 2.749 -9.892 1.00 96.31 161 GLN A C 1
ATOM 1232 O O . GLN A 1 161 ? 10.905 1.839 -10.488 1.00 96.31 161 GLN A O 1
ATOM 1237 N N . PHE A 1 162 ? 11.622 2.753 -8.566 1.00 95.75 162 PHE A N 1
ATOM 1238 C CA . PHE A 1 162 ? 11.066 1.734 -7.683 1.00 95.75 162 PHE A CA 1
ATOM 1239 C C . PHE A 1 162 ? 9.552 1.610 -7.868 1.00 95.75 162 PHE A C 1
ATOM 1241 O O . PHE A 1 162 ? 9.073 0.535 -8.225 1.00 95.75 162 PHE A O 1
ATOM 1248 N N . MET A 1 163 ? 8.804 2.705 -7.721 1.00 95.62 163 MET A N 1
ATOM 1249 C CA . MET A 1 163 ? 7.347 2.703 -7.867 1.00 95.62 163 MET A CA 1
ATOM 1250 C C . MET A 1 163 ? 6.905 2.296 -9.277 1.00 95.62 163 MET A C 1
ATOM 1252 O O . MET A 1 163 ? 5.931 1.564 -9.419 1.00 95.62 163 MET A O 1
ATOM 1256 N N . GLY A 1 164 ? 7.622 2.735 -10.315 1.00 95.75 164 GLY A N 1
ATOM 1257 C CA . GLY A 1 164 ? 7.304 2.426 -11.712 1.00 95.75 164 GLY A CA 1
ATOM 1258 C C . GLY A 1 164 ? 7.724 1.028 -12.174 1.00 95.75 164 GLY A C 1
ATOM 1259 O O . GLY A 1 164 ? 7.324 0.602 -13.257 1.00 95.75 164 GLY A O 1
ATOM 1260 N N . SER A 1 165 ? 8.525 0.304 -11.391 1.00 95.81 165 SER A N 1
ATOM 1261 C CA . SER A 1 165 ? 8.987 -1.033 -11.771 1.00 95.81 165 SER A CA 1
ATOM 1262 C C . SER A 1 165 ? 7.851 -2.070 -11.718 1.00 95.81 165 SER A C 1
ATOM 1264 O O . SER A 1 165 ? 6.928 -1.945 -10.903 1.00 95.81 165 SER A O 1
ATOM 1266 N N . PRO A 1 166 ? 7.871 -3.087 -12.601 1.00 95.50 166 PRO A N 1
ATOM 1267 C CA . PRO A 1 166 ? 6.809 -4.085 -12.669 1.00 95.50 166 PRO A CA 1
ATOM 1268 C C . PRO A 1 166 ? 6.764 -4.943 -11.401 1.00 95.50 166 PRO A C 1
ATOM 1270 O O . PRO A 1 166 ? 7.798 -5.336 -10.858 1.00 95.50 166 PRO A O 1
ATOM 1273 N N . LEU A 1 167 ? 5.553 -5.271 -10.948 1.00 95.81 167 LEU A N 1
ATOM 1274 C CA . LEU A 1 167 ? 5.358 -6.164 -9.815 1.00 95.81 167 LEU A CA 1
ATOM 1275 C C . LEU A 1 167 ? 5.583 -7.633 -10.236 1.00 95.81 167 LEU A C 1
ATOM 1277 O O . LEU A 1 167 ? 4.939 -8.084 -11.198 1.00 95.81 167 LEU A O 1
ATOM 1281 N N . PRO A 1 168 ? 6.432 -8.391 -9.513 1.00 92.88 168 PRO A N 1
ATOM 1282 C CA . PRO A 1 168 ? 6.611 -9.827 -9.719 1.00 92.88 168 PRO A CA 1
ATOM 1283 C C . PRO A 1 168 ? 5.296 -10.612 -9.626 1.00 92.88 168 PRO A C 1
ATOM 1285 O O . PRO A 1 168 ? 4.436 -10.309 -8.796 1.00 92.88 168 PRO A O 1
ATOM 1288 N N . ASP A 1 169 ? 5.150 -11.657 -10.443 1.00 91.31 169 ASP A N 1
ATOM 1289 C CA . ASP A 1 169 ? 3.902 -12.431 -10.531 1.00 91.31 169 ASP A CA 1
ATOM 1290 C C . ASP A 1 169 ? 3.518 -13.100 -9.202 1.00 91.31 169 ASP A C 1
ATOM 1292 O O . ASP A 1 169 ? 2.348 -13.094 -8.822 1.00 91.31 169 ASP A O 1
ATOM 1296 N N . ASN A 1 170 ? 4.500 -13.610 -8.450 1.00 91.06 170 ASN A N 1
ATOM 1297 C CA . ASN A 1 170 ? 4.273 -14.234 -7.143 1.00 91.06 170 ASN A CA 1
ATOM 1298 C C . ASN A 1 170 ? 3.733 -13.254 -6.082 1.00 91.06 170 ASN A C 1
ATOM 1300 O O . ASN A 1 170 ? 3.097 -13.689 -5.126 1.00 91.06 170 ASN A O 1
ATOM 1304 N N . GLN A 1 171 ? 3.943 -11.945 -6.252 1.00 92.12 171 GLN A N 1
ATOM 1305 C CA . GLN A 1 171 ? 3.444 -10.916 -5.336 1.00 92.12 171 GLN A CA 1
ATOM 1306 C C . GLN A 1 171 ? 2.025 -10.438 -5.682 1.00 92.12 171 GLN A C 1
ATOM 1308 O O . GLN A 1 171 ? 1.393 -9.776 -4.863 1.00 92.12 171 GLN A O 1
ATOM 1313 N N . ARG A 1 172 ? 1.484 -10.775 -6.864 1.00 91.56 172 ARG A N 1
ATOM 1314 C CA . ARG A 1 172 ? 0.146 -10.312 -7.292 1.00 91.56 172 ARG A CA 1
ATOM 1315 C C . ARG A 1 172 ? -1.004 -10.907 -6.486 1.00 91.56 172 ARG A C 1
ATOM 1317 O O . ARG A 1 172 ? -2.050 -10.277 -6.345 1.00 91.56 172 ARG A O 1
ATOM 1324 N N . SER A 1 173 ? -0.810 -12.119 -5.982 1.00 89.06 173 SER A N 1
ATOM 1325 C CA . SER A 1 173 ? -1.784 -12.844 -5.171 1.00 89.06 173 SER A CA 1
ATOM 1326 C C . SER A 1 173 ? -1.117 -13.356 -3.904 1.00 89.06 173 SER A C 1
ATOM 1328 O O . SER A 1 173 ? -1.098 -14.559 -3.638 1.00 89.06 173 SER A O 1
ATOM 1330 N N . SER A 1 174 ? -0.537 -12.444 -3.127 1.00 84.88 174 SER A N 1
ATOM 1331 C CA . SER A 1 174 ? -0.095 -12.798 -1.785 1.00 84.88 174 SER A CA 1
ATOM 1332 C C . SER A 1 174 ? -1.304 -13.224 -0.948 1.00 84.88 174 SER A C 1
ATOM 1334 O O . SER A 1 174 ? -2.384 -12.638 -1.059 1.00 84.88 174 SER A O 1
ATOM 1336 N N . GLY A 1 175 ? -1.126 -14.249 -0.116 1.00 90.06 175 GLY A N 1
ATOM 1337 C CA . GLY A 1 175 ? -2.149 -14.675 0.835 1.00 90.06 175 GLY A CA 1
ATOM 1338 C C . GLY A 1 175 ? -2.469 -13.600 1.888 1.00 90.06 175 GLY A C 1
ATOM 1339 O O . GLY A 1 175 ? -2.016 -12.458 1.785 1.00 90.06 175 GLY A O 1
ATOM 1340 N N . PRO A 1 176 ? -3.245 -13.952 2.924 1.00 95.25 176 PRO A N 1
ATOM 1341 C CA . PRO A 1 176 ? -3.527 -13.047 4.033 1.00 95.25 176 PRO A CA 1
ATOM 1342 C C . PRO A 1 176 ? -2.236 -12.602 4.726 1.00 95.25 176 PRO A C 1
ATOM 1344 O O . PRO A 1 176 ? -1.462 -13.431 5.203 1.00 95.25 176 PRO A O 1
ATOM 1347 N N . LEU A 1 177 ? -2.010 -11.291 4.781 1.00 96.19 177 LEU A N 1
ATOM 1348 C CA . LEU A 1 177 ? -0.841 -10.674 5.406 1.00 96.19 177 LEU A CA 1
ATOM 1349 C C . LEU A 1 177 ? -1.269 -9.408 6.147 1.00 96.19 177 LEU A C 1
ATOM 1351 O O . LEU A 1 177 ? -2.298 -8.806 5.828 1.00 96.19 177 LEU A O 1
ATOM 1355 N N . ARG A 1 178 ? -0.468 -8.973 7.125 1.00 96.56 178 ARG A N 1
ATOM 1356 C CA . ARG A 1 178 ? -0.625 -7.620 7.673 1.00 96.56 178 ARG A CA 1
ATOM 1357 C C . ARG A 1 178 ? -0.312 -6.614 6.576 1.00 96.56 178 ARG A C 1
ATOM 1359 O O . ARG A 1 178 ? 0.625 -6.823 5.806 1.00 96.56 178 ARG A O 1
ATOM 1366 N N . ILE A 1 179 ? -1.050 -5.510 6.534 1.00 96.81 179 ILE A N 1
ATOM 1367 C CA . ILE A 1 179 ? -0.852 -4.478 5.509 1.00 96.81 179 ILE A CA 1
ATOM 1368 C C . ILE A 1 179 ? 0.598 -3.967 5.532 1.00 96.81 179 ILE A C 1
ATOM 1370 O O . ILE A 1 179 ? 1.230 -3.915 4.483 1.00 96.81 179 ILE A O 1
ATOM 1374 N N . SER A 1 180 ? 1.176 -3.709 6.709 1.00 96.81 180 SER A N 1
ATOM 1375 C CA . SER A 1 180 ? 2.590 -3.326 6.860 1.00 96.81 180 SER A CA 1
ATOM 1376 C C . SER A 1 180 ? 3.559 -4.314 6.209 1.00 96.81 180 SER A C 1
ATOM 1378 O O . SER A 1 180 ? 4.521 -3.918 5.557 1.00 96.81 180 SER A O 1
ATOM 1380 N N . ASP A 1 181 ? 3.293 -5.607 6.375 1.00 96.62 181 ASP A N 1
ATOM 1381 C CA . ASP A 1 181 ? 4.198 -6.670 5.945 1.00 96.62 181 ASP A CA 1
ATOM 1382 C C . ASP A 1 181 ? 4.082 -6.876 4.435 1.00 96.62 181 ASP A C 1
ATOM 1384 O O . ASP A 1 181 ? 5.085 -7.066 3.754 1.00 96.62 181 ASP A O 1
ATOM 1388 N N . ALA A 1 182 ? 2.869 -6.755 3.891 1.00 96.69 182 ALA A N 1
ATOM 1389 C CA . ALA A 1 182 ? 2.637 -6.766 2.455 1.00 96.69 182 ALA A CA 1
ATOM 1390 C C . ALA A 1 182 ? 3.293 -5.566 1.756 1.00 96.69 182 ALA A C 1
ATOM 1392 O O . ALA A 1 182 ? 3.940 -5.743 0.726 1.00 96.69 182 ALA A O 1
ATOM 1393 N N . LEU A 1 183 ? 3.195 -4.360 2.330 1.00 97.06 183 LEU A N 1
ATOM 1394 C CA . LEU A 1 183 ? 3.864 -3.166 1.801 1.00 97.06 183 LEU A CA 1
ATOM 1395 C C . LEU A 1 183 ? 5.387 -3.342 1.796 1.00 97.06 183 LEU A C 1
ATOM 1397 O O . LEU A 1 183 ? 6.034 -3.049 0.793 1.00 97.06 183 LEU A O 1
ATOM 1401 N N . GLN A 1 184 ? 5.958 -3.883 2.875 1.00 96.88 184 GLN A N 1
ATOM 1402 C CA . GLN A 1 184 ? 7.390 -4.171 2.968 1.00 96.88 184 GLN A CA 1
ATOM 1403 C C . GLN A 1 184 ? 7.827 -5.294 2.007 1.00 96.88 184 GLN A C 1
ATOM 1405 O O . GLN A 1 184 ? 8.898 -5.217 1.407 1.00 96.88 184 GLN A O 1
ATOM 1410 N N . LEU A 1 185 ? 6.992 -6.316 1.801 1.00 96.00 185 LEU A N 1
ATOM 1411 C CA . LEU A 1 185 ? 7.230 -7.400 0.844 1.00 96.00 185 LEU A CA 1
ATOM 1412 C C . LEU A 1 185 ? 7.201 -6.898 -0.605 1.00 96.00 185 LEU A C 1
ATOM 1414 O O . LEU A 1 185 ? 8.082 -7.247 -1.396 1.00 96.00 185 LEU A O 1
ATOM 1418 N N . ILE A 1 186 ? 6.233 -6.040 -0.939 1.00 96.56 186 ILE A N 1
ATOM 1419 C CA . ILE A 1 186 ? 6.184 -5.344 -2.227 1.00 96.56 186 ILE A CA 1
ATOM 1420 C C . ILE A 1 186 ? 7.382 -4.415 -2.360 1.00 96.56 186 ILE A C 1
ATOM 1422 O O . ILE A 1 186 ? 7.887 -4.281 -3.462 1.00 96.56 186 ILE A O 1
ATOM 1426 N N . ALA A 1 187 ? 7.875 -3.802 -1.281 1.00 95.81 187 ALA A N 1
ATOM 1427 C CA . ALA A 1 187 ? 9.035 -2.917 -1.327 1.00 95.81 187 ALA A CA 1
ATOM 1428 C C . ALA A 1 187 ? 10.381 -3.645 -1.4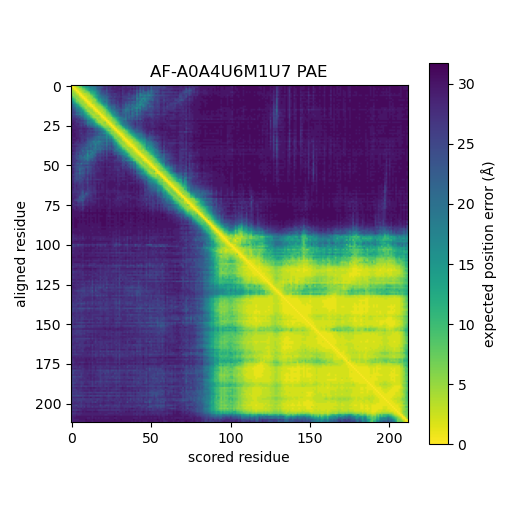64 1.00 95.81 187 ALA A C 1
ATOM 1430 O O . ALA A 1 187 ? 11.300 -3.126 -2.104 1.00 95.81 187 ALA A O 1
ATOM 1431 N N . GLY A 1 188 ? 10.476 -4.885 -0.987 1.00 94.75 188 GLY A N 1
ATOM 1432 C CA . GLY A 1 188 ? 11.703 -5.681 -1.001 1.00 94.75 188 GLY A CA 1
ATOM 1433 C C . GLY A 1 188 ? 12.732 -5.212 0.033 1.00 94.75 188 GLY A C 1
ATOM 1434 O O . GLY A 1 188 ? 12.552 -4.202 0.700 1.00 94.75 188 GLY A O 1
ATOM 1435 N N . SER A 1 189 ? 13.835 -5.949 0.172 1.00 93.88 189 SER A N 1
ATOM 1436 C CA . SER A 1 189 ? 14.860 -5.695 1.202 1.00 93.88 189 SER A CA 1
ATOM 1437 C C . SER A 1 189 ? 15.716 -4.450 0.958 1.00 93.88 189 SER A C 1
ATOM 1439 O O . SER A 1 189 ? 16.320 -3.927 1.887 1.00 93.88 189 SER A O 1
ATOM 1441 N N . ALA A 1 190 ? 15.780 -3.961 -0.282 1.00 94.50 190 ALA A N 1
ATOM 1442 C CA . ALA A 1 190 ? 16.525 -2.747 -0.616 1.00 94.50 190 ALA A CA 1
ATOM 1443 C C . ALA A 1 190 ? 15.852 -1.465 -0.091 1.00 94.50 190 ALA A C 1
ATOM 1445 O O . ALA A 1 190 ? 16.495 -0.416 -0.039 1.00 94.50 190 ALA A O 1
ATOM 1446 N N . TRP A 1 191 ? 14.576 -1.547 0.294 1.00 95.88 191 TRP A N 1
ATOM 1447 C CA . TRP A 1 191 ? 13.757 -0.420 0.723 1.00 95.88 191 TRP A CA 1
ATOM 1448 C C . TRP A 1 191 ? 13.187 -0.683 2.109 1.00 95.88 191 TRP A C 1
ATOM 1450 O O . TRP A 1 191 ? 12.670 -1.758 2.372 1.00 95.88 191 TRP A O 1
ATOM 1460 N N . GLN A 1 192 ? 13.230 0.306 2.988 1.00 95.88 192 GLN A N 1
ATOM 1461 C CA . GLN A 1 192 ? 12.625 0.275 4.310 1.00 95.88 192 GLN A CA 1
ATOM 1462 C C . GLN A 1 192 ? 11.358 1.134 4.305 1.00 95.88 192 GLN A C 1
ATOM 1464 O O . GLN A 1 192 ? 11.394 2.301 3.908 1.00 95.88 192 GLN A O 1
ATOM 1469 N N . MET A 1 193 ? 10.240 0.561 4.749 1.00 96.19 193 MET A N 1
ATOM 1470 C CA . MET A 1 193 ? 8.988 1.283 4.963 1.00 96.19 193 MET A CA 1
ATOM 1471 C C . MET A 1 193 ? 9.076 2.163 6.216 1.00 96.19 193 MET A C 1
ATOM 1473 O O . MET A 1 193 ? 9.509 1.708 7.276 1.00 96.19 193 MET A O 1
ATOM 1477 N N . SER A 1 194 ? 8.595 3.400 6.106 1.00 95.81 194 SER A N 1
ATOM 1478 C CA . SER A 1 194 ? 8.377 4.326 7.219 1.00 95.81 194 SER A CA 1
ATOM 1479 C C . SER A 1 194 ? 6.974 4.926 7.131 1.00 95.81 194 SER A C 1
ATOM 1481 O O . SER A 1 194 ? 6.453 5.142 6.037 1.00 95.81 194 SER A O 1
ATOM 1483 N N . THR A 1 195 ? 6.345 5.169 8.280 1.00 96.38 195 THR A N 1
ATOM 1484 C CA . THR A 1 195 ? 4.982 5.714 8.367 1.00 96.38 195 THR A CA 1
ATOM 1485 C C . THR A 1 195 ? 5.015 7.056 9.080 1.00 96.38 195 THR A C 1
ATOM 1487 O O . THR A 1 195 ? 5.560 7.160 10.177 1.00 96.38 195 THR A O 1
ATOM 1490 N N . ASP A 1 196 ? 4.414 8.069 8.465 1.00 95.50 196 ASP A N 1
ATOM 1491 C CA . ASP A 1 196 ? 4.129 9.351 9.099 1.00 95.50 196 ASP A CA 1
ATOM 1492 C C . ASP A 1 196 ? 2.656 9.382 9.521 1.00 95.50 196 ASP A C 1
ATOM 1494 O O . ASP A 1 196 ? 1.748 9.478 8.693 1.00 95.50 196 ASP A O 1
ATOM 1498 N N . GLU A 1 197 ? 2.427 9.296 10.829 1.00 93.88 197 GLU A N 1
ATOM 1499 C CA . GLU A 1 197 ? 1.094 9.297 11.436 1.00 93.88 197 GLU A CA 1
ATOM 1500 C C . GLU A 1 197 ? 0.395 10.663 11.362 1.00 93.88 197 GLU A C 1
ATOM 1502 O O . GLU A 1 197 ? -0.835 10.732 11.406 1.00 93.88 197 GLU A O 1
ATOM 1507 N N . VAL A 1 198 ? 1.154 11.759 11.234 1.00 95.50 198 VAL A N 1
ATOM 1508 C CA . VAL A 1 198 ? 0.603 13.122 11.177 1.00 95.50 198 VAL A CA 1
ATOM 1509 C C . VAL A 1 198 ? -0.008 13.375 9.807 1.00 95.50 198 VAL A C 1
ATOM 1511 O O . VAL A 1 198 ? -1.141 13.843 9.704 1.00 95.50 198 VAL A O 1
ATOM 1514 N N . THR A 1 199 ? 0.729 13.041 8.748 1.00 96.06 199 THR A N 1
ATOM 1515 C CA . THR A 1 199 ? 0.245 13.190 7.368 1.00 96.06 199 THR A CA 1
ATOM 1516 C C . THR A 1 199 ? -0.539 11.973 6.876 1.00 96.06 199 THR A C 1
ATOM 1518 O O . THR A 1 199 ? -1.168 12.048 5.822 1.00 96.06 199 THR A O 1
ATOM 1521 N N . ARG A 1 200 ? -0.528 10.870 7.641 1.00 96.12 200 ARG A N 1
ATOM 1522 C CA . ARG A 1 200 ? -1.063 9.551 7.264 1.00 96.12 200 ARG A CA 1
ATOM 1523 C C . ARG A 1 200 ? -0.496 9.075 5.935 1.00 96.12 200 ARG A C 1
ATOM 1525 O O . ARG A 1 200 ? -1.225 8.678 5.023 1.00 96.12 200 ARG A O 1
ATOM 1532 N N . THR A 1 201 ? 0.825 9.126 5.818 1.00 97.38 201 THR A N 1
ATOM 1533 C CA . THR A 1 201 ? 1.525 8.688 4.612 1.00 97.38 201 THR A CA 1
ATOM 1534 C C . THR A 1 201 ? 2.527 7.584 4.900 1.00 97.38 201 THR A C 1
ATOM 1536 O O . THR A 1 201 ? 3.117 7.504 5.976 1.00 97.38 201 THR A O 1
ATOM 1539 N N . VAL A 1 202 ? 2.703 6.704 3.918 1.00 97.75 202 VAL A N 1
ATOM 1540 C CA . VAL A 1 202 ? 3.734 5.673 3.907 1.00 97.75 202 VAL A CA 1
ATOM 1541 C C . VAL A 1 202 ? 4.810 6.082 2.912 1.00 97.75 202 VAL A C 1
ATOM 1543 O O . VAL A 1 202 ? 4.546 6.272 1.720 1.00 97.75 202 VAL A O 1
ATOM 1546 N N . CYS A 1 203 ? 6.030 6.215 3.418 1.00 96.56 203 CYS A N 1
ATOM 1547 C CA . CYS A 1 203 ? 7.221 6.532 2.649 1.00 96.56 203 CYS A CA 1
ATOM 1548 C C . CYS A 1 203 ? 8.149 5.312 2.603 1.00 96.56 203 CYS A C 1
ATOM 1550 O O . CYS A 1 203 ? 8.142 4.466 3.497 1.00 96.56 203 CYS A O 1
ATOM 1552 N N . PHE A 1 204 ? 9.010 5.268 1.590 1.00 96.44 204 PHE A N 1
ATOM 1553 C CA . PHE A 1 204 ? 10.087 4.286 1.493 1.00 96.44 204 PHE A CA 1
ATOM 1554 C C . PHE A 1 204 ? 11.437 4.997 1.476 1.00 96.44 204 PHE A C 1
ATOM 1556 O O . PHE A 1 204 ? 11.578 6.099 0.951 1.00 96.44 204 PHE A O 1
ATOM 1563 N N . GLN A 1 205 ? 12.435 4.381 2.086 1.00 94.81 205 GLN A N 1
ATOM 1564 C CA . GLN A 1 205 ? 13.806 4.880 2.110 1.00 94.81 205 GLN A CA 1
ATOM 1565 C C . GLN A 1 205 ? 14.742 3.727 1.778 1.00 94.81 205 GLN A C 1
ATOM 1567 O O . GLN A 1 205 ? 14.368 2.573 1.961 1.00 94.81 205 GLN A O 1
ATOM 1572 N N . HIS A 1 206 ? 15.946 4.002 1.284 1.00 94.25 206 HIS A N 1
ATOM 1573 C CA . HIS A 1 206 ? 16.917 2.928 1.092 1.00 94.25 206 HIS A CA 1
ATOM 1574 C C . HIS A 1 206 ? 17.226 2.266 2.433 1.00 94.25 206 HIS A C 1
ATOM 1576 O O . HIS A 1 206 ? 17.533 2.947 3.413 1.00 94.25 206 HIS A O 1
ATOM 1582 N N . SER A 1 207 ? 17.134 0.937 2.473 1.00 90.25 207 SER A N 1
ATOM 1583 C CA . SER A 1 207 ? 17.548 0.194 3.654 1.00 90.25 207 SER A CA 1
ATOM 1584 C C . SER A 1 207 ? 19.066 0.319 3.800 1.00 90.25 207 SER A C 1
ATOM 1586 O O . SER A 1 207 ? 19.779 0.125 2.808 1.00 90.25 207 SER A O 1
ATOM 1588 N N . PRO A 1 208 ? 19.595 0.599 5.004 1.00 81.62 208 PRO A N 1
ATOM 1589 C CA . PRO A 1 208 ? 21.018 0.434 5.246 1.00 81.62 208 PRO A CA 1
ATOM 1590 C C . PRO A 1 208 ? 21.354 -1.039 4.994 1.00 81.62 208 PRO A C 1
ATOM 1592 O O . PRO A 1 208 ? 20.812 -1.930 5.648 1.00 81.62 208 PRO A O 1
ATOM 1595 N N . GLN A 1 209 ? 22.191 -1.317 3.996 1.00 71.81 209 GLN A N 1
ATOM 1596 C CA . GLN A 1 209 ? 22.661 -2.677 3.765 1.00 71.81 209 GLN A CA 1
ATOM 1597 C C . GLN A 1 209 ? 23.629 -3.030 4.891 1.00 71.81 209 GLN A C 1
ATOM 1599 O O . GLN A 1 209 ? 24.781 -2.603 4.892 1.00 71.81 209 GLN A O 1
ATOM 1604 N N . THR A 1 210 ? 23.162 -3.785 5.878 1.00 68.62 210 THR A N 1
ATOM 1605 C CA . THR A 1 210 ? 24.056 -4.420 6.842 1.00 68.62 210 THR A CA 1
ATOM 1606 C C . THR A 1 210 ? 24.662 -5.638 6.149 1.00 68.62 210 THR A C 1
ATOM 1608 O O . THR A 1 210 ? 24.007 -6.672 6.041 1.00 68.62 210 THR A O 1
ATOM 1611 N N . LEU A 1 211 ? 25.879 -5.503 5.607 1.00 67.19 211 LEU A N 1
ATOM 1612 C CA . LEU A 1 211 ? 26.667 -6.666 5.191 1.00 67.19 211 LEU A CA 1
ATOM 1613 C C . LEU A 1 211 ? 26.944 -7.506 6.445 1.00 67.19 211 LEU A C 1
ATOM 1615 O O . LEU A 1 211 ? 27.633 -7.038 7.352 1.00 67.19 211 LEU A O 1
ATOM 1619 N N . SER A 1 212 ? 26.360 -8.703 6.494 1.00 50.62 212 SER A N 1
ATOM 1620 C CA . SER A 1 212 ? 26.658 -9.732 7.492 1.00 50.62 212 SER A CA 1
ATOM 1621 C C . SER A 1 212 ? 27.655 -10.741 6.949 1.00 50.62 212 SER A C 1
ATOM 1623 O O . SER A 1 212 ? 27.683 -10.943 5.715 1.00 50.62 212 SER A O 1
#